Protein AF-A0A3N4J8L3-F1 (afdb_monomer)

Radius of gyration: 26.15 Å; Cα contacts (8 Å, |Δi|>4): 469; chains: 1; bounding box: 80×59×71 Å

Structure (mmCIF, N/CA/C/O backbone):
data_AF-A0A3N4J8L3-F1
#
_entry.id   AF-A0A3N4J8L3-F1
#
loop_
_atom_site.group_PDB
_atom_site.id
_atom_site.type_symbol
_atom_site.label_atom_id
_atom_site.label_alt_id
_atom_site.label_comp_id
_atom_site.label_asym_id
_atom_site.label_entity_id
_atom_site.label_seq_id
_atom_site.pdbx_PDB_ins_code
_atom_site.Cartn_x
_atom_site.Cartn_y
_atom_site.Cartn_z
_atom_site.occupancy
_atom_site.B_iso_or_equiv
_atom_site.auth_seq_id
_atom_site.auth_comp_id
_atom_site.auth_asym_id
_atom_site.auth_atom_id
_atom_site.pdbx_PDB_model_num
ATOM 1 N N . MET A 1 1 ? 1.799 -21.327 -6.238 1.00 76.00 1 MET A N 1
ATOM 2 C CA . MET A 1 1 ? 2.523 -20.056 -6.501 1.00 76.00 1 MET A CA 1
ATOM 3 C C . MET A 1 1 ? 2.811 -20.002 -7.993 1.00 76.00 1 MET A C 1
ATOM 5 O O . MET A 1 1 ? 2.996 -21.071 -8.562 1.00 76.00 1 MET A O 1
ATOM 9 N N . VAL A 1 2 ? 2.808 -18.831 -8.631 1.00 85.56 2 VAL A N 1
ATOM 10 C CA . VAL A 1 2 ? 3.208 -18.725 -10.046 1.00 85.56 2 VAL A CA 1
ATOM 11 C C . VAL A 1 2 ? 4.705 -18.998 -10.201 1.00 85.56 2 VAL A C 1
ATOM 13 O O . VAL A 1 2 ? 5.495 -18.698 -9.299 1.00 85.56 2 VAL A O 1
ATOM 16 N N . GLN A 1 3 ? 5.094 -19.551 -11.345 1.00 86.00 3 GLN A N 1
ATOM 17 C CA . GLN A 1 3 ? 6.491 -19.747 -11.706 1.00 86.00 3 GLN A CA 1
ATOM 18 C C . GLN A 1 3 ? 6.906 -18.670 -12.703 1.00 86.00 3 GLN A C 1
ATOM 20 O O . GLN A 1 3 ? 6.321 -18.563 -13.775 1.00 86.00 3 GLN A O 1
ATOM 25 N N . PHE A 1 4 ? 7.925 -17.888 -12.355 1.00 87.12 4 PHE A N 1
ATOM 26 C CA . PHE A 1 4 ? 8.530 -16.919 -13.266 1.00 87.12 4 PHE A CA 1
ATOM 27 C C . PHE A 1 4 ? 9.694 -17.555 -14.026 1.00 87.12 4 PHE A C 1
ATOM 29 O O . PHE A 1 4 ? 10.488 -18.307 -13.452 1.00 87.12 4 PHE A O 1
ATOM 36 N N . LYS A 1 5 ? 9.799 -17.231 -15.311 1.00 84.44 5 LYS A N 1
ATOM 37 C CA . LYS A 1 5 ? 10.927 -17.558 -16.182 1.00 84.44 5 LYS A CA 1
ATOM 38 C C . LYS A 1 5 ? 11.960 -16.429 -16.147 1.00 84.44 5 LYS A C 1
ATOM 40 O O . LYS A 1 5 ? 11.698 -15.333 -15.655 1.00 84.44 5 LYS A O 1
ATOM 45 N N . LEU A 1 6 ? 13.153 -16.706 -16.674 1.00 77.12 6 LEU A N 1
ATOM 46 C CA . LEU A 1 6 ? 14.272 -15.753 -16.697 1.00 77.12 6 LEU A CA 1
ATOM 47 C C . LEU A 1 6 ? 13.986 -14.493 -17.527 1.00 77.12 6 LEU A C 1
ATOM 49 O O . LEU A 1 6 ? 14.556 -13.444 -17.253 1.00 77.12 6 LEU A O 1
ATOM 53 N N . ASP A 1 7 ? 13.101 -14.593 -18.516 1.00 79.25 7 ASP A N 1
ATOM 54 C CA . ASP A 1 7 ? 12.651 -13.474 -19.349 1.00 79.25 7 ASP A CA 1
ATOM 55 C C . ASP A 1 7 ? 11.553 -12.619 -18.683 1.00 79.25 7 ASP A C 1
ATOM 57 O O . ASP A 1 7 ? 11.069 -11.660 -19.278 1.00 79.25 7 ASP A O 1
ATOM 61 N N . GLY A 1 8 ? 11.153 -12.957 -17.452 1.00 77.00 8 GLY A N 1
ATOM 62 C CA . GLY A 1 8 ? 10.105 -12.271 -16.700 1.00 77.00 8 GLY A CA 1
ATOM 63 C C . GLY A 1 8 ? 8.683 -12.744 -17.009 1.00 77.00 8 GLY A C 1
ATOM 64 O O . GLY A 1 8 ? 7.753 -12.340 -16.307 1.00 77.00 8 GLY A O 1
ATOM 65 N N . THR A 1 9 ? 8.491 -13.632 -17.992 1.00 84.88 9 THR A N 1
ATOM 66 C CA . THR A 1 9 ? 7.190 -14.276 -18.224 1.00 84.88 9 THR A CA 1
ATOM 67 C C . THR A 1 9 ? 6.862 -15.248 -17.095 1.00 84.88 9 THR A C 1
ATOM 69 O O . THR A 1 9 ? 7.740 -15.684 -16.347 1.00 84.88 9 THR A O 1
ATOM 72 N N . TRP A 1 10 ? 5.587 -15.588 -16.936 1.00 89.94 10 TRP A N 1
ATOM 73 C CA . TRP A 1 10 ? 5.141 -16.439 -15.842 1.00 89.94 10 TRP A CA 1
ATOM 74 C C . TRP A 1 10 ? 4.104 -17.456 -16.302 1.00 89.94 10 TRP A C 1
ATOM 76 O O . TRP A 1 10 ? 3.388 -17.244 -17.279 1.00 89.94 10 TRP A O 1
ATOM 86 N N . THR A 1 11 ? 4.045 -18.578 -15.594 1.00 88.69 11 THR A N 1
ATOM 87 C CA . THR A 1 11 ? 3.062 -19.641 -15.808 1.00 88.69 11 THR A CA 1
ATOM 88 C C . THR A 1 11 ? 2.451 -20.069 -14.482 1.00 88.69 11 THR A C 1
ATOM 90 O O . THR A 1 11 ? 3.067 -19.968 -13.412 1.00 88.69 11 THR A O 1
ATOM 93 N N . ILE A 1 12 ? 1.213 -20.546 -14.550 1.00 85.88 12 ILE A N 1
ATOM 94 C CA . ILE A 1 12 ? 0.564 -21.231 -13.435 1.00 85.88 12 ILE A CA 1
ATOM 95 C C . ILE A 1 12 ? 1.158 -22.640 -13.353 1.00 85.88 12 ILE A C 1
ATOM 97 O O . ILE A 1 12 ? 1.497 -23.232 -14.372 1.00 85.88 12 ILE A O 1
ATOM 101 N N . LEU A 1 13 ? 1.357 -23.139 -12.136 1.00 77.31 13 LEU A N 1
ATOM 102 C CA . LEU A 1 13 ? 1.880 -24.481 -11.915 1.00 77.31 13 LEU A CA 1
ATOM 103 C C . LEU A 1 13 ? 0.737 -25.496 -12.054 1.00 77.31 13 LEU A C 1
ATOM 105 O O . LEU A 1 13 ? -0.283 -25.341 -11.382 1.00 77.31 13 LEU A O 1
ATOM 109 N N . ASP A 1 14 ? 0.936 -26.545 -12.852 1.00 71.44 14 ASP A N 1
ATOM 110 C CA . ASP A 1 14 ? -0.087 -27.570 -13.138 1.00 71.44 14 ASP A CA 1
ATOM 111 C C . ASP A 1 14 ? -0.489 -28.411 -11.911 1.00 71.44 14 ASP A C 1
ATOM 113 O O . ASP A 1 14 ? -1.433 -29.191 -11.958 1.00 71.44 14 ASP A O 1
ATOM 117 N N . THR A 1 15 ? 0.216 -28.262 -10.788 1.00 76.44 15 THR A N 1
ATOM 118 C CA . THR A 1 15 ? -0.011 -29.030 -9.556 1.00 76.44 15 THR A CA 1
ATOM 119 C C . THR A 1 15 ? -0.982 -28.360 -8.577 1.00 76.44 15 THR A C 1
ATOM 121 O O . THR A 1 15 ? -0.998 -28.737 -7.405 1.00 76.44 15 THR A O 1
ATOM 124 N N . LEU A 1 16 ? -1.702 -27.308 -8.978 1.00 77.38 16 LEU A N 1
ATOM 125 C CA . LEU A 1 16 ? -2.671 -26.647 -8.097 1.00 77.38 16 LEU A CA 1
ATOM 126 C C . LEU A 1 16 ? -3.919 -27.514 -7.924 1.00 77.38 16 LEU A C 1
ATOM 128 O O . LEU A 1 16 ? -4.455 -28.040 -8.898 1.00 77.38 16 LEU A O 1
ATOM 132 N N . LEU A 1 17 ? -4.382 -27.644 -6.681 1.00 76.56 17 LEU A N 1
ATOM 133 C CA . LEU A 1 17 ? -5.615 -28.370 -6.384 1.00 76.56 17 LEU A CA 1
ATOM 134 C C . LEU A 1 17 ? -6.842 -27.555 -6.807 1.00 76.56 17 LEU A C 1
ATOM 136 O O . LEU A 1 17 ? -6.803 -26.325 -6.908 1.00 76.56 17 LEU A O 1
ATOM 140 N N . GLU A 1 18 ? -7.958 -28.246 -7.024 1.00 73.12 18 GLU A N 1
ATOM 141 C CA . GLU A 1 18 ? -9.219 -27.614 -7.400 1.00 73.12 18 GLU A CA 1
ATOM 142 C C . GLU A 1 18 ? -9.660 -26.594 -6.332 1.00 73.12 18 GLU A C 1
ATOM 144 O O . GLU A 1 18 ? -9.765 -26.902 -5.144 1.00 73.12 18 GLU A O 1
ATOM 149 N N . GLY A 1 19 ? -9.874 -25.345 -6.756 1.00 78.44 19 GLY A N 1
ATOM 150 C CA . GLY A 1 19 ? -10.222 -24.222 -5.878 1.00 78.44 19 GLY A CA 1
ATOM 151 C C . GLY A 1 19 ? -9.036 -23.424 -5.314 1.00 78.44 19 GLY A C 1
ATOM 152 O O . GLY A 1 19 ? -9.258 -22.359 -4.727 1.00 78.44 19 GLY A O 1
ATOM 153 N N . GLU A 1 20 ? -7.787 -23.859 -5.512 1.00 82.69 20 GLU A N 1
ATOM 154 C CA . GLU A 1 20 ? -6.610 -23.073 -5.128 1.00 82.69 20 GLU A CA 1
ATOM 155 C C . GLU A 1 20 ? -6.319 -21.961 -6.141 1.00 82.69 20 GLU A C 1
ATOM 157 O O . GLU A 1 20 ? -6.263 -22.180 -7.350 1.00 82.69 20 GLU A O 1
ATOM 162 N N . LYS A 1 21 ? -6.075 -20.743 -5.642 1.00 85.44 21 LYS A N 1
ATOM 163 C CA . LYS A 1 21 ? -5.634 -19.628 -6.487 1.00 85.44 21 LYS A CA 1
ATOM 164 C C . LYS A 1 21 ? -4.105 -19.525 -6.483 1.00 85.44 21 LYS A C 1
ATOM 166 O O . LYS A 1 21 ? -3.492 -19.538 -5.411 1.00 85.44 21 LYS A O 1
ATOM 171 N N . PRO A 1 22 ? -3.456 -19.373 -7.649 1.00 89.31 22 PRO A N 1
ATOM 172 C CA . PRO A 1 22 ? -2.015 -19.174 -7.713 1.00 89.31 22 PRO A CA 1
ATOM 173 C C . PRO A 1 22 ? -1.604 -17.887 -6.992 1.00 89.31 22 PRO A C 1
ATOM 175 O O . PRO A 1 22 ? -2.160 -16.819 -7.221 1.00 89.31 22 PRO A O 1
ATOM 178 N N . ILE A 1 23 ? -0.593 -17.986 -6.129 1.00 90.31 23 ILE A N 1
ATOM 179 C CA . ILE A 1 23 ? -0.031 -16.834 -5.414 1.00 90.31 23 ILE A CA 1
ATOM 180 C C . ILE A 1 23 ? 1.106 -16.198 -6.223 1.00 90.31 23 ILE A C 1
ATOM 182 O O . ILE A 1 23 ? 1.994 -16.911 -6.693 1.00 90.31 23 ILE A O 1
ATOM 186 N N . VAL A 1 24 ? 1.120 -14.870 -6.314 1.00 91.38 24 VAL A N 1
ATOM 187 C CA . VAL A 1 24 ? 2.198 -14.046 -6.873 1.00 91.38 24 VAL A CA 1
ATOM 188 C C . VAL A 1 24 ? 2.883 -13.310 -5.732 1.00 91.38 24 VAL A C 1
ATOM 190 O O . VAL A 1 24 ? 2.246 -12.561 -4.993 1.00 91.38 24 VAL A O 1
ATOM 193 N N . PHE A 1 25 ? 4.186 -13.525 -5.575 1.00 92.88 25 PHE A N 1
ATOM 194 C CA . PHE A 1 25 ? 4.975 -12.812 -4.579 1.00 92.88 25 PHE A CA 1
ATOM 195 C C . PHE A 1 25 ? 5.368 -11.428 -5.101 1.00 92.88 25 PHE A C 1
ATOM 197 O O . PHE A 1 25 ? 5.912 -11.316 -6.200 1.00 92.88 25 PHE A O 1
ATOM 204 N N . ILE A 1 26 ? 5.093 -10.388 -4.315 1.00 93.94 26 ILE A N 1
ATOM 205 C CA . ILE A 1 26 ? 5.347 -8.994 -4.678 1.00 93.94 26 ILE A CA 1
ATOM 206 C C . ILE A 1 26 ? 6.085 -8.323 -3.526 1.00 93.94 26 ILE A C 1
ATOM 208 O O . ILE A 1 26 ? 5.625 -8.334 -2.388 1.00 93.94 26 ILE A O 1
ATOM 212 N N . THR A 1 27 ? 7.228 -7.717 -3.809 1.00 94.31 27 THR A N 1
ATOM 213 C CA . THR A 1 27 ? 8.002 -6.930 -2.847 1.00 94.31 27 THR A CA 1
ATOM 214 C C . THR A 1 27 ? 7.848 -5.450 -3.136 1.00 94.31 27 THR A C 1
ATOM 216 O O . THR A 1 27 ? 7.754 -5.056 -4.298 1.00 94.31 27 THR A O 1
ATOM 219 N N . HIS A 1 28 ? 7.893 -4.628 -2.099 1.00 93.81 28 HIS A N 1
ATOM 220 C CA . HIS A 1 28 ? 7.882 -3.177 -2.220 1.00 93.81 28 HIS A CA 1
ATOM 221 C C . HIS A 1 28 ? 8.988 -2.557 -1.373 1.00 93.81 28 HIS A C 1
ATOM 223 O O . HIS A 1 28 ? 9.257 -3.029 -0.265 1.00 93.81 28 HIS A O 1
ATOM 229 N N . ASP A 1 29 ? 9.624 -1.515 -1.908 1.00 92.19 29 ASP A N 1
ATOM 230 C CA . ASP A 1 29 ? 10.569 -0.684 -1.164 1.00 92.19 29 ASP A CA 1
ATOM 231 C C . ASP A 1 29 ? 10.639 0.738 -1.745 1.00 92.19 29 ASP A C 1
ATOM 233 O O . ASP A 1 29 ? 10.180 1.010 -2.865 1.00 92.19 29 ASP A O 1
ATOM 237 N N . GLU A 1 30 ? 11.238 1.644 -0.975 1.00 90.31 30 GLU A N 1
ATOM 238 C CA . GLU A 1 30 ? 11.531 3.013 -1.387 1.00 90.31 30 GLU A CA 1
ATOM 239 C C . GLU A 1 30 ? 13.040 3.275 -1.420 1.00 90.31 30 GLU A C 1
ATOM 241 O O . GLU A 1 30 ? 13.776 2.926 -0.499 1.00 90.31 30 GLU A O 1
ATOM 246 N N . SER A 1 31 ? 13.506 3.952 -2.467 1.00 89.06 31 SER A N 1
ATOM 247 C CA . SER A 1 31 ? 14.907 4.348 -2.613 1.00 89.06 31 SER A CA 1
ATOM 248 C C . SER A 1 31 ? 15.011 5.822 -2.968 1.00 89.06 31 SER A C 1
ATOM 250 O O . SER A 1 31 ? 14.128 6.361 -3.634 1.00 89.06 31 SER A O 1
ATOM 252 N N . THR A 1 32 ? 16.078 6.486 -2.533 1.00 86.50 32 THR A N 1
ATOM 253 C CA . THR A 1 32 ? 16.325 7.881 -2.889 1.00 86.50 32 THR A CA 1
ATOM 254 C C . THR A 1 32 ? 17.634 8.044 -3.643 1.00 86.50 32 THR A C 1
ATOM 256 O O . THR A 1 32 ? 18.629 7.379 -3.357 1.00 86.50 32 THR A O 1
ATOM 259 N N . PHE A 1 33 ? 17.604 8.931 -4.633 1.00 85.81 33 PHE A N 1
ATOM 260 C CA . PHE A 1 33 ? 18.708 9.231 -5.530 1.00 85.81 33 PHE A CA 1
ATOM 261 C C . PHE A 1 33 ? 18.929 10.735 -5.546 1.00 85.81 33 PHE A C 1
ATOM 263 O O . PHE A 1 33 ? 18.010 11.508 -5.826 1.00 85.81 33 PHE A O 1
ATOM 270 N N . ASN A 1 34 ? 20.150 11.158 -5.257 1.00 87.50 34 ASN A N 1
ATOM 271 C CA . ASN A 1 34 ? 20.524 12.562 -5.255 1.00 87.50 34 ASN A CA 1
ATOM 272 C C . ASN A 1 34 ? 21.273 12.917 -6.542 1.00 87.50 34 ASN A C 1
ATOM 274 O O . ASN A 1 34 ? 22.042 12.116 -7.069 1.00 87.50 34 ASN A O 1
ATOM 278 N N . VAL A 1 35 ? 21.113 14.155 -7.016 1.00 84.38 35 VAL A N 1
ATOM 279 C CA . VAL A 1 35 ? 21.795 14.670 -8.221 1.00 84.38 35 VAL A CA 1
ATOM 280 C C . VAL A 1 35 ? 23.312 14.508 -8.128 1.00 84.38 35 VAL A C 1
ATOM 282 O O . VAL A 1 35 ? 23.964 14.232 -9.130 1.00 84.38 35 VAL A O 1
ATOM 285 N N . ASN A 1 36 ? 23.874 14.645 -6.925 1.00 83.69 36 ASN A N 1
ATOM 286 C CA . ASN A 1 36 ? 25.310 14.533 -6.704 1.00 83.69 36 ASN A CA 1
ATOM 287 C C . ASN A 1 36 ? 25.734 13.164 -6.144 1.00 83.69 36 ASN A C 1
ATOM 289 O O . ASN A 1 36 ? 26.843 13.077 -5.605 1.00 83.69 36 ASN A O 1
ATOM 293 N N . ASP A 1 37 ? 24.924 12.104 -6.285 1.00 79.56 37 ASP A N 1
ATOM 294 C CA . ASP A 1 37 ? 25.313 10.707 -5.993 1.00 79.56 37 ASP A CA 1
ATOM 295 C C . A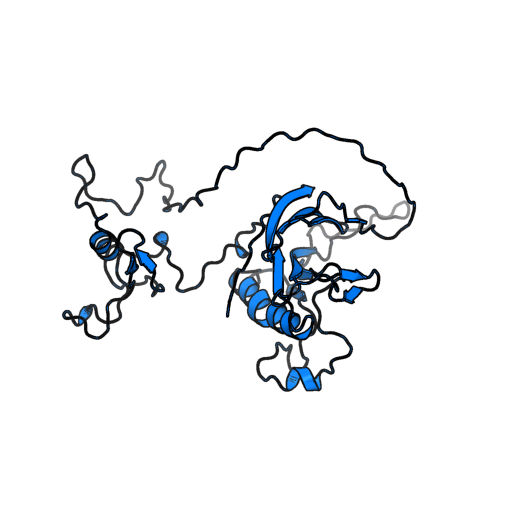SP A 1 37 ? 26.259 10.138 -7.073 1.00 79.56 37 ASP A C 1
ATOM 297 O O . ASP A 1 37 ? 26.115 9.023 -7.564 1.00 79.56 37 ASP A O 1
ATOM 301 N N . ASP A 1 38 ? 27.264 10.925 -7.457 1.00 69.12 38 ASP A N 1
ATOM 302 C CA . ASP A 1 38 ? 28.287 10.535 -8.420 1.00 69.12 38 ASP A CA 1
ATOM 303 C C . ASP A 1 38 ? 29.410 9.721 -7.752 1.00 69.12 38 ASP A C 1
ATOM 305 O O . ASP A 1 38 ? 29.638 9.802 -6.530 1.00 69.12 38 ASP A O 1
ATOM 309 N N . LYS A 1 39 ? 30.155 8.968 -8.573 1.00 68.00 39 LYS A N 1
ATOM 310 C CA . LYS A 1 39 ? 31.290 8.131 -8.178 1.00 68.00 39 LYS A CA 1
ATOM 311 C C . LYS A 1 39 ? 32.211 8.901 -7.232 1.00 68.00 39 LYS A C 1
ATOM 313 O O . LYS A 1 39 ? 32.612 10.041 -7.460 1.00 68.00 39 LYS A O 1
ATOM 318 N N . ARG A 1 40 ? 32.600 8.245 -6.135 1.00 67.81 40 ARG A N 1
ATOM 319 C CA . ARG A 1 40 ? 33.543 8.814 -5.151 1.00 67.81 40 ARG A CA 1
ATOM 320 C C . ARG A 1 40 ? 34.958 9.001 -5.710 1.00 67.81 40 ARG A C 1
ATOM 322 O O . ARG A 1 40 ? 35.796 9.592 -5.040 1.00 67.81 40 ARG A O 1
ATOM 329 N N . ARG A 1 41 ? 35.235 8.456 -6.897 1.00 76.50 41 ARG A N 1
ATOM 330 C CA . ARG A 1 41 ? 36.533 8.492 -7.567 1.00 76.50 41 ARG A CA 1
ATOM 331 C C . ARG A 1 41 ? 36.350 9.056 -8.965 1.00 76.50 41 ARG A C 1
ATOM 333 O O . ARG A 1 41 ? 35.473 8.601 -9.694 1.00 76.50 41 ARG A O 1
ATOM 340 N N . ILE A 1 42 ? 37.208 10.000 -9.312 1.00 77.00 42 ILE A N 1
ATOM 341 C CA . ILE A 1 42 ? 37.272 10.637 -10.622 1.00 77.00 42 ILE A CA 1
ATOM 342 C C . ILE A 1 42 ? 38.718 10.593 -11.099 1.00 77.00 42 ILE A C 1
ATOM 344 O O . ILE A 1 42 ? 39.643 10.717 -10.294 1.00 77.00 42 ILE A O 1
ATOM 348 N N . TRP A 1 43 ? 38.904 10.412 -12.400 1.00 82.81 43 TRP A N 1
ATOM 349 C CA . TRP A 1 43 ? 40.198 10.632 -13.029 1.00 82.81 43 TRP A CA 1
ATOM 350 C C . TRP A 1 43 ? 40.356 12.128 -13.255 1.00 82.81 43 TRP A C 1
ATOM 352 O O . TRP A 1 43 ? 39.433 12.784 -13.740 1.00 82.81 43 TRP A O 1
ATOM 362 N N . LYS A 1 44 ? 41.501 12.674 -12.857 1.00 86.94 44 LYS A N 1
ATOM 363 C CA . LYS A 1 44 ? 41.826 14.080 -13.069 1.00 86.94 44 LYS A CA 1
ATOM 364 C C . LYS A 1 44 ? 43.212 14.191 -13.674 1.00 86.94 44 LYS A C 1
ATOM 366 O O . LYS A 1 44 ? 44.095 13.400 -13.354 1.00 86.94 44 LYS A O 1
ATOM 371 N N . GLU A 1 45 ? 43.369 15.186 -14.527 1.00 85.81 45 GLU A N 1
ATOM 372 C CA . GLU A 1 45 ? 44.663 15.593 -15.051 1.00 85.81 45 GLU A CA 1
ATOM 373 C C . GLU A 1 45 ? 45.509 16.218 -13.933 1.00 85.81 45 GLU A C 1
ATOM 375 O O . GLU A 1 45 ? 44.978 16.840 -13.001 1.00 85.81 45 GLU A O 1
ATOM 380 N N . GLU A 1 46 ? 46.824 16.034 -14.009 1.00 85.56 46 GLU A N 1
ATOM 381 C CA . GLU A 1 46 ? 47.765 16.608 -13.054 1.00 85.56 46 GLU A CA 1
ATOM 382 C C . GLU A 1 46 ? 47.667 18.145 -13.048 1.00 85.56 46 GLU A C 1
ATOM 384 O O . GLU A 1 46 ? 47.439 18.781 -14.073 1.00 85.56 46 GLU A O 1
ATOM 389 N N . GLY A 1 47 ? 47.726 18.755 -11.862 1.00 88.19 47 GLY A N 1
ATOM 390 C CA . GLY A 1 47 ? 47.541 20.202 -11.689 1.00 88.19 47 GLY A CA 1
ATOM 391 C C . GLY A 1 47 ? 46.088 20.705 -11.730 1.00 88.19 47 GLY A C 1
ATOM 392 O O . GLY A 1 47 ? 45.825 21.811 -11.259 1.00 88.19 47 GLY A O 1
ATOM 393 N N . LYS A 1 48 ? 45.111 19.908 -12.191 1.00 85.88 48 LYS A N 1
ATOM 394 C CA . LYS A 1 48 ? 43.691 20.307 -12.174 1.00 85.88 48 LYS A CA 1
ATOM 395 C C . LYS A 1 48 ? 42.986 19.867 -10.886 1.00 85.88 48 LYS A C 1
ATOM 397 O O . LYS A 1 48 ? 43.163 18.754 -10.381 1.00 85.88 48 LYS A O 1
ATOM 402 N N . GLN A 1 49 ? 42.141 20.748 -10.348 1.00 82.00 49 GLN A N 1
ATOM 403 C CA . GLN A 1 49 ? 41.228 20.436 -9.246 1.00 82.00 49 GLN A CA 1
ATOM 404 C C . GLN A 1 49 ? 39.774 20.630 -9.689 1.00 82.00 49 GLN A C 1
ATOM 406 O O . GLN A 1 49 ? 39.290 21.760 -9.717 1.00 82.00 49 GLN A O 1
ATOM 411 N N . PRO A 1 50 ? 39.058 19.550 -10.042 1.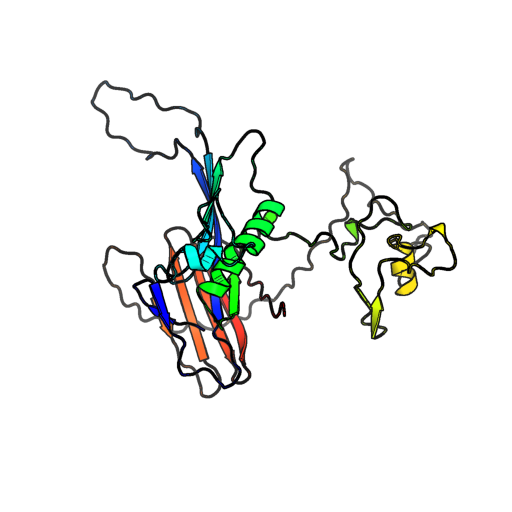00 79.75 50 PRO A N 1
ATOM 412 C CA . PRO A 1 50 ? 37.637 19.647 -10.342 1.00 79.75 50 PRO A CA 1
ATOM 413 C C . PRO A 1 50 ? 36.857 20.019 -9.074 1.00 79.75 50 PRO A C 1
ATOM 415 O O . PRO A 1 50 ? 36.952 19.349 -8.043 1.00 79.75 50 PRO A O 1
ATOM 418 N N . LEU A 1 51 ? 36.080 21.099 -9.151 1.00 79.06 51 LEU A N 1
ATOM 419 C CA . LEU A 1 51 ? 35.220 21.551 -8.061 1.00 79.06 51 LEU A CA 1
ATOM 420 C C . LEU A 1 51 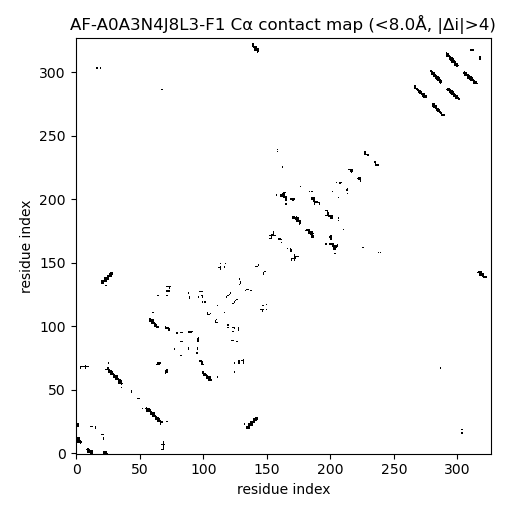? 33.937 20.717 -8.035 1.00 79.06 51 LEU A C 1
ATOM 422 O O . LEU A 1 51 ? 33.187 20.688 -9.008 1.00 79.06 51 LEU A O 1
ATOM 426 N N . ARG A 1 52 ? 33.662 20.065 -6.901 1.00 74.50 52 ARG A N 1
ATOM 427 C CA . ARG A 1 52 ? 32.404 19.347 -6.662 1.00 74.50 52 ARG A CA 1
ATOM 428 C C . ARG A 1 52 ? 31.497 20.178 -5.766 1.00 74.50 52 ARG A C 1
ATOM 430 O O . ARG A 1 52 ? 31.941 20.737 -4.760 1.00 74.50 52 ARG A O 1
ATOM 437 N N . ALA A 1 53 ? 30.210 20.208 -6.095 1.00 77.75 53 ALA A N 1
ATOM 438 C CA . ALA A 1 53 ? 29.205 20.742 -5.191 1.00 77.75 53 ALA A CA 1
ATOM 439 C C . ALA A 1 53 ? 29.243 19.974 -3.856 1.00 77.75 53 ALA A C 1
ATOM 441 O O . ALA A 1 53 ? 29.222 18.745 -3.830 1.00 77.75 53 ALA A O 1
ATOM 442 N N . LYS A 1 54 ? 29.311 20.706 -2.738 1.00 76.81 54 LYS A N 1
ATOM 443 C CA . LYS A 1 54 ? 29.378 20.110 -1.391 1.00 76.81 54 LYS A CA 1
ATOM 444 C C . LYS A 1 54 ? 28.036 19.534 -0.924 1.00 76.81 54 LYS A C 1
ATOM 446 O O . LYS A 1 54 ? 28.015 18.691 -0.033 1.00 76.81 54 LYS A O 1
ATOM 451 N N . SER A 1 55 ? 26.920 20.004 -1.483 1.00 81.25 55 SER A N 1
ATOM 452 C CA . SER A 1 55 ? 25.584 19.503 -1.155 1.00 81.25 55 SER A CA 1
ATOM 453 C C . SER A 1 55 ? 25.271 18.222 -1.930 1.00 81.25 55 SER A C 1
ATOM 455 O O . SER A 1 55 ? 25.869 17.951 -2.970 1.00 81.25 55 SER A O 1
ATOM 457 N N . ARG A 1 56 ? 24.288 17.443 -1.464 1.00 77.12 56 ARG A N 1
ATOM 458 C CA . ARG A 1 56 ? 23.765 16.286 -2.214 1.00 77.12 56 ARG A CA 1
ATOM 459 C C . ARG A 1 56 ? 23.007 16.688 -3.490 1.00 77.12 56 ARG A C 1
ATOM 461 O O . ARG A 1 56 ? 22.819 15.864 -4.375 1.00 77.12 56 ARG A O 1
ATOM 468 N N . GLY A 1 57 ? 22.659 17.966 -3.636 1.00 84.00 57 GLY A N 1
ATOM 469 C CA . GLY A 1 57 ? 21.828 18.449 -4.735 1.00 84.00 57 GLY A CA 1
ATOM 470 C C . GLY A 1 57 ? 20.351 18.125 -4.506 1.00 84.00 57 GLY A C 1
ATOM 471 O O . GLY A 1 57 ? 19.943 17.873 -3.373 1.00 84.00 57 GLY A O 1
ATOM 472 N N . LYS A 1 58 ? 19.548 18.186 -5.573 1.00 85.00 58 LYS A N 1
ATOM 473 C CA . LYS A 1 58 ? 18.143 17.753 -5.528 1.00 85.00 58 LYS A CA 1
ATOM 474 C C . LYS A 1 58 ? 18.068 16.237 -5.347 1.00 85.00 58 LYS A C 1
ATOM 476 O O . LYS A 1 58 ? 18.990 15.526 -5.738 1.00 85.00 58 LYS A O 1
ATOM 481 N N . GLU A 1 59 ? 16.963 15.765 -4.794 1.00 87.44 59 GLU A N 1
ATOM 482 C CA . GLU A 1 59 ? 16.729 14.355 -4.502 1.00 87.44 59 GLU A CA 1
ATOM 483 C C . GLU A 1 59 ? 15.435 13.896 -5.178 1.00 87.44 59 GLU A C 1
ATOM 485 O O . GLU A 1 59 ? 14.444 14.629 -5.218 1.00 87.44 59 GLU A O 1
ATOM 490 N N . ILE A 1 60 ? 15.451 12.682 -5.715 1.00 89.69 60 ILE A N 1
ATOM 491 C CA . ILE A 1 60 ? 14.277 11.980 -6.225 1.00 89.69 60 ILE A CA 1
ATOM 492 C C . ILE A 1 60 ? 14.127 10.713 -5.397 1.00 89.69 60 ILE A C 1
ATOM 494 O O . ILE A 1 60 ? 15.050 9.907 -5.302 1.00 89.69 60 ILE A O 1
ATOM 498 N N . MET A 1 61 ? 12.953 10.524 -4.812 1.00 91.06 61 MET A N 1
ATOM 499 C CA . MET A 1 61 ? 12.550 9.248 -4.252 1.00 91.06 61 MET A CA 1
ATOM 500 C C . MET A 1 61 ? 11.814 8.436 -5.312 1.00 91.06 61 MET A C 1
ATOM 502 O O . MET A 1 61 ? 10.975 8.960 -6.042 1.00 91.06 61 MET A O 1
ATOM 506 N N . VAL A 1 62 ? 12.103 7.146 -5.355 1.00 91.75 62 VAL A N 1
ATOM 507 C CA . VAL A 1 62 ? 11.411 6.162 -6.173 1.00 91.75 62 VAL A CA 1
ATOM 508 C C . VAL A 1 62 ? 10.769 5.146 -5.239 1.00 91.75 62 VAL A C 1
ATOM 510 O O . VAL A 1 62 ? 11.446 4.556 -4.399 1.00 91.75 62 VAL A O 1
ATOM 513 N N . SER A 1 63 ? 9.466 4.944 -5.387 1.00 94.56 63 SER A N 1
ATOM 514 C CA . SER A 1 63 ? 8.703 3.893 -4.718 1.00 94.56 63 SER A CA 1
ATOM 515 C C . SER A 1 63 ? 8.301 2.866 -5.767 1.00 94.56 63 SER A C 1
ATOM 517 O O . SER A 1 63 ? 7.781 3.253 -6.813 1.00 94.56 63 SER A O 1
ATOM 519 N N . GLY A 1 64 ? 8.540 1.576 -5.527 1.00 95.31 64 GLY A N 1
ATOM 520 C CA . GLY A 1 64 ? 8.333 0.564 -6.564 1.00 95.31 64 GLY A CA 1
ATOM 521 C C . GLY A 1 64 ? 7.853 -0.780 -6.047 1.00 95.31 64 GLY A C 1
ATOM 522 O O . GLY A 1 64 ? 8.334 -1.267 -5.025 1.00 95.31 64 GLY A O 1
ATOM 523 N N . PHE A 1 65 ? 6.935 -1.398 -6.791 1.00 96.31 65 PHE A N 1
ATOM 524 C CA . PHE A 1 65 ? 6.523 -2.786 -6.586 1.00 96.31 65 PHE A CA 1
ATOM 525 C C . PHE A 1 65 ? 7.214 -3.705 -7.593 1.00 96.31 65 PHE A C 1
ATOM 527 O O . PHE A 1 65 ? 7.191 -3.469 -8.803 1.00 96.31 65 PHE A O 1
ATOM 534 N N . LEU A 1 66 ? 7.815 -4.777 -7.089 1.00 94.56 66 LEU A N 1
ATOM 535 C CA . LEU A 1 66 ? 8.566 -5.751 -7.870 1.00 94.56 66 LEU A CA 1
ATOM 536 C C . LEU A 1 66 ? 7.999 -7.154 -7.666 1.00 94.56 66 LEU A C 1
ATOM 538 O O . LEU A 1 66 ? 7.634 -7.546 -6.563 1.00 94.56 66 LEU A O 1
ATOM 542 N N . THR A 1 67 ? 7.991 -7.923 -8.738 1.00 92.38 67 THR A N 1
ATOM 543 C CA . THR A 1 67 ? 7.769 -9.366 -8.773 1.00 92.38 67 THR A CA 1
ATOM 544 C C . THR A 1 67 ? 9.105 -10.066 -9.064 1.00 92.38 67 THR A C 1
ATOM 546 O O . THR A 1 67 ? 10.074 -9.408 -9.459 1.00 92.38 67 THR A O 1
ATOM 549 N N . PRO A 1 68 ? 9.192 -11.401 -8.941 1.00 88.62 68 PRO A N 1
ATOM 550 C CA . PRO A 1 68 ? 10.348 -12.153 -9.430 1.00 88.62 68 PRO A CA 1
ATOM 551 C C . PRO A 1 68 ? 10.699 -11.880 -10.901 1.00 88.62 68 PRO A C 1
ATOM 553 O O . PRO A 1 68 ? 11.867 -11.979 -11.261 1.00 88.62 68 PRO A O 1
ATOM 556 N N . GLY A 1 69 ? 9.712 -11.518 -11.730 1.00 87.81 69 GLY A N 1
ATOM 557 C CA . GLY A 1 69 ? 9.898 -11.166 -13.140 1.00 87.81 69 GLY A CA 1
ATOM 558 C C . GLY A 1 69 ? 10.300 -9.710 -13.401 1.00 87.81 69 GLY A C 1
ATOM 559 O O . GLY A 1 69 ? 10.384 -9.306 -14.556 1.00 87.81 69 GLY A O 1
ATOM 560 N N . GLY A 1 70 ? 10.539 -8.901 -12.363 1.00 90.75 70 GLY A N 1
ATOM 561 C CA . GLY A 1 70 ? 10.895 -7.486 -12.492 1.00 90.75 70 GLY A CA 1
ATOM 562 C C . GLY A 1 70 ? 9.802 -6.558 -11.970 1.00 90.75 70 GLY A C 1
ATOM 563 O O . GLY A 1 70 ? 9.147 -6.861 -10.979 1.00 90.75 70 GLY A O 1
ATOM 564 N N . ARG A 1 71 ? 9.611 -5.391 -12.592 1.00 94.38 71 ARG A N 1
ATOM 565 C CA . ARG A 1 71 ? 8.594 -4.421 -12.144 1.00 94.38 71 ARG A CA 1
ATOM 566 C C . ARG A 1 71 ? 7.191 -5.010 -12.256 1.00 94.38 71 ARG A C 1
ATOM 568 O O . ARG A 1 71 ? 6.883 -5.681 -13.238 1.00 94.38 71 ARG A O 1
ATOM 575 N N . LEU A 1 72 ? 6.336 -4.724 -11.277 1.00 96.31 72 LEU A N 1
ATOM 576 C CA . LEU A 1 72 ? 4.905 -4.963 -11.413 1.00 96.31 72 LEU A CA 1
ATOM 577 C C . LEU A 1 72 ? 4.367 -4.014 -12.490 1.00 96.31 72 LEU A C 1
ATOM 579 O O . LEU A 1 72 ? 4.323 -2.800 -12.282 1.00 96.31 72 LEU A O 1
ATOM 583 N N . LYS A 1 73 ? 4.007 -4.570 -13.646 1.00 96.06 73 LYS A N 1
ATOM 584 C CA . LYS A 1 73 ? 3.520 -3.815 -14.797 1.00 96.06 73 LYS A CA 1
ATOM 585 C C . LYS A 1 73 ? 2.421 -4.564 -15.537 1.00 96.06 73 LYS A C 1
ATOM 587 O O . LYS A 1 73 ? 2.378 -5.793 -15.501 1.00 96.06 73 LYS A O 1
ATOM 592 N N . VAL A 1 74 ? 1.580 -3.812 -16.235 1.00 96.56 74 VAL A N 1
ATOM 593 C CA . VAL A 1 74 ? 0.623 -4.342 -17.204 1.00 96.56 74 VAL A CA 1
ATOM 594 C C . VAL A 1 74 ? 1.396 -5.021 -18.346 1.00 96.56 74 VAL A C 1
ATOM 596 O O . VAL A 1 74 ? 2.391 -4.458 -18.815 1.00 96.56 74 VAL A O 1
ATOM 599 N N . PRO A 1 75 ? 0.969 -6.208 -18.811 1.00 93.19 75 PRO A N 1
ATOM 600 C CA . PRO A 1 75 ? 1.534 -6.851 -19.990 1.00 93.19 75 PRO A CA 1
ATOM 601 C C . PRO A 1 75 ? 1.524 -5.921 -21.205 1.00 93.19 75 PRO A C 1
ATOM 603 O O . PRO A 1 75 ? 0.528 -5.255 -21.477 1.00 93.19 75 PRO A O 1
ATOM 606 N N . ASP A 1 76 ? 2.617 -5.898 -21.968 1.00 92.12 76 ASP A N 1
ATOM 607 C CA . ASP A 1 76 ? 2.749 -5.024 -23.147 1.00 92.12 76 ASP A CA 1
ATOM 608 C C . ASP A 1 76 ? 1.740 -5.388 -24.261 1.00 92.12 76 ASP A C 1
ATOM 610 O O . ASP A 1 76 ? 1.499 -4.599 -25.166 1.00 92.12 76 ASP A O 1
ATOM 614 N N . THR A 1 77 ? 1.113 -6.565 -24.168 1.00 93.19 77 THR A N 1
ATOM 615 C CA . THR A 1 77 ? 0.044 -7.040 -25.057 1.00 93.19 77 THR A CA 1
ATOM 616 C C . THR A 1 77 ? -1.292 -6.321 -24.869 1.00 93.19 77 THR A C 1
ATOM 618 O O . THR A 1 77 ? -2.136 -6.410 -25.754 1.00 93.19 77 THR A O 1
ATOM 621 N N . ILE A 1 78 ? -1.512 -5.656 -23.729 1.00 95.06 78 ILE A N 1
ATOM 622 C CA . ILE A 1 78 ? -2.761 -4.939 -23.438 1.00 95.06 78 ILE A CA 1
ATOM 623 C C . ILE A 1 78 ? -2.607 -3.484 -23.899 1.00 95.06 78 ILE A C 1
ATOM 625 O O . ILE A 1 78 ? -1.744 -2.783 -23.353 1.00 95.06 78 ILE A O 1
ATOM 629 N N . PRO A 1 79 ? -3.397 -3.014 -24.879 1.00 96.00 79 PRO A N 1
ATOM 630 C CA . PRO A 1 79 ? -3.288 -1.659 -25.406 1.00 96.00 79 PRO A CA 1
ATOM 631 C C . PRO A 1 79 ? -3.813 -0.612 -24.413 1.00 96.00 79 PRO A C 1
ATOM 633 O O . PRO A 1 79 ? -4.584 -0.916 -23.501 1.00 96.00 79 PRO A O 1
ATOM 636 N N . ASP A 1 80 ? -3.389 0.638 -24.584 1.00 95.94 80 ASP A N 1
ATOM 637 C CA . ASP A 1 80 ? -3.777 1.740 -23.695 1.00 95.94 80 ASP A CA 1
ATOM 638 C C . ASP A 1 80 ? -5.284 2.027 -23.762 1.00 95.94 80 ASP A C 1
ATOM 640 O O . ASP A 1 80 ? -5.893 2.360 -22.746 1.00 95.94 80 ASP A O 1
ATOM 644 N N . GLU A 1 81 ? -5.907 1.837 -24.926 1.00 95.25 81 GLU A N 1
ATOM 645 C CA . GLU A 1 81 ? -7.343 2.029 -25.132 1.00 95.25 81 GLU A CA 1
ATOM 646 C C . GLU A 1 81 ? -8.175 1.095 -24.254 1.00 95.25 81 GLU A C 1
ATOM 648 O O . GLU A 1 81 ? -9.206 1.519 -23.741 1.00 95.25 81 GLU A O 1
ATOM 653 N N . GLU A 1 82 ? -7.727 -0.148 -24.052 1.00 95.81 82 GLU A N 1
ATOM 654 C CA . GLU A 1 82 ? -8.404 -1.121 -23.187 1.00 95.81 82 GLU A CA 1
ATOM 655 C C . GLU A 1 82 ? -8.332 -0.691 -21.719 1.00 95.81 82 GLU A C 1
ATOM 657 O O . GLU A 1 82 ? -9.347 -0.690 -21.026 1.00 95.81 82 GLU A O 1
ATOM 662 N N . LEU A 1 83 ? -7.162 -0.230 -21.261 1.00 95.31 83 LEU A N 1
ATOM 663 C CA . LEU A 1 83 ? -6.996 0.285 -19.897 1.00 95.31 83 LEU A CA 1
ATOM 664 C C . LEU A 1 83 ? -7.877 1.513 -19.643 1.00 95.31 83 LEU A C 1
ATOM 666 O O . LEU A 1 83 ? -8.467 1.651 -18.574 1.00 95.31 83 LEU A O 1
ATOM 670 N N . LEU A 1 84 ? -7.986 2.398 -20.635 1.00 94.38 84 LEU A N 1
ATOM 671 C CA . LEU A 1 84 ? -8.756 3.637 -20.538 1.00 94.38 84 LEU A CA 1
ATOM 672 C C . LEU A 1 84 ? -10.279 3.438 -20.649 1.00 94.38 84 LEU A C 1
ATOM 674 O O . LEU A 1 84 ? -11.016 4.398 -20.410 1.00 94.38 84 LEU A O 1
ATOM 678 N N . GLN A 1 85 ? -10.769 2.230 -20.963 1.00 93.81 85 GLN A N 1
ATOM 679 C CA . GLN A 1 85 ? -12.198 1.906 -20.831 1.00 93.81 85 GLN A CA 1
ATOM 680 C C . GLN A 1 85 ? -12.642 1.955 -19.363 1.00 93.81 85 GLN A C 1
ATOM 682 O O . GLN A 1 85 ? -13.765 2.377 -19.062 1.00 93.81 85 GLN A O 1
ATOM 687 N N . ASP A 1 86 ? -11.755 1.576 -18.439 1.00 92.88 86 ASP A N 1
ATOM 688 C CA . ASP A 1 86 ? -11.972 1.809 -17.019 1.00 92.88 86 ASP A CA 1
ATOM 689 C C . ASP A 1 86 ? -11.690 3.281 -16.690 1.00 92.88 86 ASP A C 1
ATOM 691 O O . ASP A 1 86 ? -10.559 3.768 -16.688 1.00 92.88 86 ASP A O 1
ATOM 695 N N . HIS A 1 87 ? -12.756 4.006 -16.361 1.00 91.19 87 HIS A N 1
ATOM 696 C CA . HIS A 1 87 ? -12.693 5.431 -16.055 1.00 91.19 87 HIS A CA 1
ATOM 697 C C . HIS A 1 87 ? -11.910 5.705 -14.760 1.00 91.19 87 HIS A C 1
ATOM 699 O O . HIS A 1 87 ? -11.452 6.833 -14.547 1.00 91.19 87 HIS A O 1
ATOM 705 N N . MET A 1 88 ? -11.767 4.688 -13.901 1.00 92.44 88 MET A N 1
ATOM 706 C CA . MET A 1 88 ? -11.005 4.738 -12.657 1.00 92.44 88 MET A CA 1
ATOM 707 C C . MET A 1 88 ? -9.536 4.338 -12.832 1.00 92.44 88 MET A C 1
ATOM 709 O O . MET A 1 88 ? -8.781 4.435 -11.861 1.00 92.44 88 MET A O 1
ATOM 713 N N . TRP A 1 89 ? -9.108 3.933 -14.035 1.00 95.38 89 TRP A N 1
ATOM 714 C CA . TRP A 1 89 ? -7.726 3.526 -14.267 1.00 95.38 89 TRP A CA 1
ATOM 715 C C . TRP A 1 89 ? -6.739 4.661 -13.934 1.00 95.38 89 TRP A C 1
ATOM 717 O O . TRP A 1 89 ? -6.949 5.815 -14.342 1.00 95.38 89 TRP A O 1
ATOM 727 N N . PRO A 1 90 ? -5.641 4.375 -13.205 1.00 93.81 90 PRO A N 1
ATOM 728 C CA . PRO A 1 90 ? -4.646 5.382 -12.857 1.00 93.81 90 PRO A CA 1
ATOM 729 C C . PRO A 1 90 ? -3.994 5.976 -14.113 1.00 93.81 90 PRO A C 1
ATOM 731 O O . PRO A 1 90 ? -3.545 5.256 -15.002 1.00 93.81 90 PRO A O 1
ATOM 734 N N . LYS A 1 91 ? -3.899 7.309 -14.184 1.00 93.94 91 LYS A N 1
ATOM 735 C CA . LYS A 1 91 ? -3.357 8.029 -15.349 1.00 93.94 91 LYS A CA 1
ATOM 736 C C . LYS A 1 91 ? -2.559 9.271 -14.969 1.00 93.94 91 LYS A C 1
ATOM 738 O O . LYS A 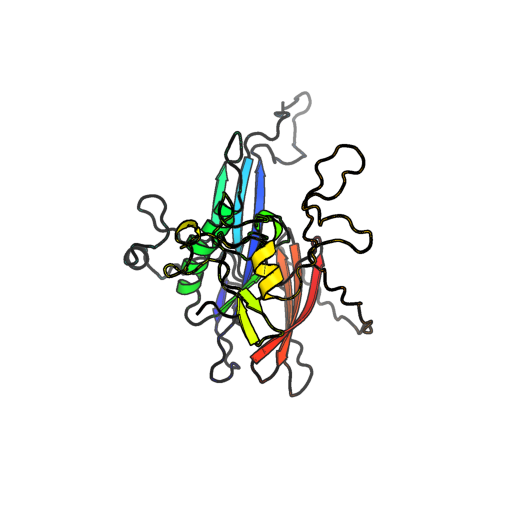1 91 ? -2.855 9.937 -13.977 1.00 93.94 91 LYS A O 1
ATOM 743 N N . ARG A 1 92 ? -1.562 9.613 -15.792 1.00 90.25 92 ARG A N 1
ATOM 744 C CA . ARG A 1 92 ? -0.836 10.894 -15.748 1.00 90.25 92 ARG A CA 1
ATOM 745 C C . ARG A 1 92 ? -1.305 11.753 -16.917 1.00 90.25 92 ARG A C 1
ATOM 747 O O . ARG A 1 92 ? -0.902 11.547 -18.060 1.00 90.25 92 ARG A O 1
ATOM 754 N N . GLY A 1 93 ? -2.200 12.699 -16.632 1.00 89.81 93 GLY A N 1
ATOM 755 C CA . GLY A 1 93 ? -2.922 13.423 -17.679 1.00 89.81 93 GLY A CA 1
ATOM 756 C C . GLY A 1 93 ? -3.823 12.463 -18.457 1.00 89.81 93 GLY A C 1
ATOM 757 O O . GLY A 1 93 ? -4.713 11.851 -17.868 1.00 89.81 93 GLY A O 1
ATOM 758 N N . SER A 1 94 ? -3.566 12.306 -19.756 1.00 90.19 94 SER A N 1
ATOM 759 C CA . SER A 1 94 ? -4.301 11.375 -20.629 1.00 90.19 94 SER A CA 1
ATOM 760 C C . SER A 1 94 ? -3.612 10.017 -20.813 1.00 90.19 94 SER A C 1
ATOM 762 O O . SER A 1 94 ? -4.164 9.154 -21.484 1.00 90.19 94 SER A O 1
ATOM 764 N N . ILE A 1 95 ? -2.417 9.823 -20.247 1.00 94.12 95 ILE A N 1
ATOM 765 C CA . ILE A 1 95 ? -1.610 8.612 -20.450 1.00 94.12 95 ILE A CA 1
ATOM 766 C C . ILE A 1 95 ? -1.879 7.631 -19.298 1.00 94.12 95 ILE A C 1
ATOM 768 O O . ILE A 1 95 ? -1.703 8.028 -18.138 1.00 94.12 95 ILE A O 1
ATOM 772 N N . PRO A 1 96 ? -2.287 6.375 -19.563 1.00 96.56 96 PRO A N 1
ATOM 773 C CA . PRO A 1 96 ? -2.503 5.391 -18.509 1.00 96.56 96 PRO A CA 1
ATOM 774 C C . PRO A 1 96 ? -1.181 5.020 -17.829 1.00 96.56 96 PRO A C 1
ATOM 776 O O . PRO A 1 96 ? -0.130 4.891 -18.457 1.00 96.56 96 PRO A O 1
ATOM 779 N N . ILE A 1 97 ? -1.226 4.839 -16.513 1.00 96.69 97 ILE A N 1
ATOM 780 C CA . ILE A 1 97 ? -0.097 4.314 -15.749 1.00 96.69 97 ILE A CA 1
ATOM 781 C C . ILE A 1 97 ? -0.050 2.802 -15.978 1.00 96.69 97 ILE A C 1
ATOM 783 O O . ILE A 1 97 ? -1.041 2.105 -15.763 1.00 96.69 97 ILE A O 1
ATOM 787 N N . ARG A 1 98 ? 1.107 2.304 -16.431 1.00 96.31 98 ARG A N 1
ATOM 788 C CA . ARG A 1 98 ? 1.306 0.891 -16.796 1.00 96.31 98 ARG A CA 1
ATOM 789 C C . ARG A 1 98 ? 2.224 0.127 -15.851 1.00 96.31 98 ARG A C 1
ATOM 791 O O . ARG A 1 98 ? 2.182 -1.098 -15.852 1.00 96.31 98 ARG A O 1
ATOM 798 N N . ASP A 1 99 ? 3.049 0.806 -15.059 1.00 96.00 99 ASP A N 1
ATOM 799 C CA . ASP A 1 99 ? 3.887 0.177 -14.040 1.00 96.00 99 ASP A CA 1
ATOM 800 C C . ASP A 1 99 ? 3.654 0.791 -12.656 1.00 96.00 99 ASP A C 1
ATOM 802 O O . ASP A 1 99 ? 3.264 1.947 -12.505 1.00 96.00 99 ASP A O 1
ATOM 806 N N . ALA A 1 100 ? 3.846 -0.022 -11.620 1.00 96.94 100 ALA A N 1
ATOM 807 C CA . ALA A 1 100 ? 3.677 0.385 -10.230 1.00 96.94 100 ALA A CA 1
ATOM 808 C C . ALA A 1 100 ? 4.970 1.033 -9.698 1.00 96.94 100 ALA A C 1
ATOM 810 O O . ALA A 1 100 ? 5.565 0.565 -8.718 1.00 96.94 100 ALA A O 1
ATOM 811 N N . MET A 1 101 ? 5.434 2.064 -10.416 1.00 95.56 101 MET A N 1
ATOM 812 C CA . MET A 1 101 ? 6.606 2.875 -10.090 1.00 95.56 101 MET A CA 1
ATOM 813 C C . MET A 1 101 ? 6.215 4.348 -9.932 1.00 95.56 101 MET A C 1
ATOM 815 O O . MET A 1 101 ? 5.853 5.041 -10.888 1.00 95.56 101 MET A O 1
ATOM 819 N N . GLU A 1 102 ? 6.381 4.861 -8.720 1.00 93.88 102 GLU A N 1
ATOM 820 C CA . GLU A 1 102 ? 6.107 6.252 -8.386 1.00 93.88 102 GLU A CA 1
ATOM 821 C C . GLU A 1 102 ? 7.398 7.026 -8.138 1.00 93.88 102 GLU A C 1
ATOM 823 O O . GLU A 1 102 ? 8.299 6.576 -7.426 1.00 93.88 102 GLU A O 1
ATOM 828 N N . PHE A 1 103 ? 7.472 8.213 -8.736 1.00 91.81 103 PHE A N 1
ATOM 829 C CA . PHE A 1 103 ? 8.621 9.106 -8.652 1.00 91.81 103 PHE A CA 1
ATOM 830 C C . PHE A 1 103 ? 8.204 10.369 -7.918 1.00 91.81 103 PHE A C 1
ATOM 832 O O . PHE A 1 103 ? 7.195 10.995 -8.243 1.00 91.81 103 PHE A O 1
ATOM 839 N N . LEU A 1 104 ? 9.004 10.763 -6.936 1.00 90.94 104 LEU A N 1
ATOM 840 C CA . LEU A 1 104 ? 8.740 11.928 -6.117 1.00 90.94 104 LEU A CA 1
ATOM 841 C C . LEU A 1 104 ? 9.985 12.801 -6.029 1.00 90.94 104 LEU A C 1
ATOM 843 O O . LEU A 1 104 ? 10.976 12.411 -5.417 1.00 90.94 104 LEU A O 1
ATOM 847 N N . GLU A 1 105 ? 9.915 14.018 -6.563 1.00 89.69 105 GLU A N 1
ATOM 848 C CA . GLU A 1 105 ? 10.923 15.036 -6.269 1.00 89.69 105 GLU A CA 1
ATOM 849 C C . GLU A 1 105 ? 10.835 15.440 -4.795 1.00 89.69 105 GLU A C 1
ATOM 851 O O . GLU A 1 105 ? 9.809 15.946 -4.326 1.00 89.69 105 GLU A O 1
ATOM 856 N N . TYR A 1 106 ? 11.909 15.195 -4.057 1.00 80.81 106 TYR A N 1
ATOM 857 C CA . TYR A 1 106 ? 11.957 15.357 -2.613 1.00 80.81 106 TYR A CA 1
ATOM 858 C C . TYR A 1 106 ? 12.441 16.767 -2.244 1.00 80.81 106 TYR A C 1
ATOM 860 O O . TYR A 1 106 ? 13.435 17.261 -2.784 1.00 80.81 106 TYR A O 1
ATOM 868 N N . GLY A 1 107 ? 11.758 17.436 -1.306 1.00 78.19 107 GLY A N 1
ATOM 869 C CA . GLY A 1 107 ? 12.216 18.726 -0.768 1.00 78.19 107 GLY A CA 1
ATOM 870 C C . GLY A 1 107 ? 11.119 19.729 -0.405 1.00 78.19 107 GLY A C 1
ATOM 871 O O . GLY A 1 107 ? 9.965 19.559 -0.781 1.00 78.19 107 GLY A O 1
ATOM 872 N N . LYS A 1 108 ? 11.524 20.775 0.342 1.00 63.34 108 LYS A N 1
ATOM 873 C CA . LYS A 1 108 ? 10.774 21.881 0.995 1.00 63.34 108 LYS A CA 1
ATOM 874 C C . LYS A 1 108 ? 9.415 21.543 1.634 1.00 63.34 108 LYS A C 1
ATOM 876 O O . LYS A 1 108 ? 9.283 21.836 2.809 1.00 63.34 108 LYS A O 1
ATOM 881 N N . ASN A 1 109 ? 8.460 20.939 0.922 1.00 79.62 109 ASN A N 1
ATOM 882 C CA . ASN A 1 109 ? 7.148 20.488 1.422 1.00 79.62 109 ASN A CA 1
ATOM 883 C C . ASN A 1 109 ? 6.651 19.169 0.784 1.00 79.62 109 ASN A C 1
ATOM 885 O O . ASN A 1 109 ? 5.514 18.763 1.017 1.00 79.62 109 ASN A O 1
ATOM 889 N N . ASN A 1 110 ? 7.465 18.495 -0.030 1.00 85.50 110 ASN A N 1
ATOM 890 C CA . ASN A 1 110 ? 7.077 17.296 -0.759 1.00 85.50 110 ASN A CA 1
ATOM 891 C C . ASN A 1 110 ? 7.804 16.070 -0.202 1.00 85.50 110 ASN A C 1
ATOM 893 O O . ASN A 1 110 ? 8.963 15.812 -0.518 1.00 85.50 110 ASN A O 1
ATOM 897 N N . TYR A 1 111 ? 7.102 15.334 0.655 1.00 86.88 111 TYR A N 1
ATOM 898 C CA . TYR A 1 111 ? 7.609 14.142 1.330 1.00 86.88 111 TYR A CA 1
ATOM 899 C C . TYR A 1 111 ? 6.808 12.910 0.916 1.00 86.88 111 TYR A C 1
ATOM 901 O O . TYR A 1 111 ? 5.657 13.022 0.475 1.00 86.88 111 TYR A O 1
ATOM 909 N N . TRP A 1 112 ? 7.406 11.732 1.076 1.00 89.25 112 TRP A N 1
ATOM 910 C CA . TRP A 1 112 ? 6.683 10.471 0.962 1.00 89.25 112 TRP A CA 1
ATOM 911 C C . TRP A 1 112 ? 5.918 10.214 2.252 1.00 89.25 112 TRP A C 1
ATOM 913 O O . TRP A 1 112 ? 6.489 9.918 3.301 1.00 89.25 112 TRP A O 1
ATOM 923 N N . THR A 1 113 ? 4.610 10.430 2.189 1.00 89.62 113 THR A N 1
ATOM 924 C CA . THR A 1 113 ? 3.718 10.294 3.335 1.00 89.62 113 THR A CA 1
ATOM 925 C C . THR A 1 113 ? 3.014 8.945 3.304 1.00 89.62 113 THR A C 1
ATOM 927 O O . THR A 1 113 ? 2.909 8.289 2.269 1.00 89.62 113 THR A O 1
ATOM 930 N N . ARG A 1 114 ? 2.460 8.549 4.452 1.00 88.00 114 ARG A N 1
ATOM 931 C CA . ARG A 1 114 ? 1.579 7.377 4.561 1.00 88.00 114 ARG A CA 1
ATOM 932 C C . ARG A 1 114 ? 0.424 7.400 3.552 1.00 88.00 114 ARG A C 1
ATOM 934 O O . ARG A 1 114 ? 0.080 6.358 3.013 1.00 88.00 114 ARG A O 1
ATOM 941 N N . ASP A 1 115 ? -0.142 8.574 3.273 1.00 88.88 115 ASP A N 1
ATOM 942 C CA . ASP A 1 115 ? -1.281 8.705 2.360 1.00 88.88 115 ASP A CA 1
ATOM 943 C C . ASP A 1 115 ? -0.854 8.445 0.914 1.00 88.88 115 ASP A C 1
ATOM 945 O O . ASP A 1 115 ? -1.563 7.761 0.181 1.00 88.88 115 ASP A O 1
ATOM 949 N N . LYS A 1 116 ? 0.350 8.892 0.530 1.00 91.44 116 LYS A N 1
ATOM 950 C CA . LYS A 1 116 ? 0.946 8.553 -0.770 1.00 91.44 116 LYS A CA 1
ATOM 951 C C . LYS A 1 116 ? 1.242 7.064 -0.892 1.00 91.44 116 LYS A C 1
ATOM 953 O O . LYS A 1 116 ? 0.987 6.497 -1.945 1.00 91.44 116 LYS A O 1
ATOM 958 N N . MET A 1 117 ? 1.701 6.420 0.183 1.00 91.69 117 MET A N 1
ATOM 959 C CA . MET A 1 117 ? 1.921 4.972 0.187 1.00 91.69 117 MET A CA 1
ATOM 960 C C . MET A 1 117 ? 0.611 4.189 0.004 1.00 91.69 117 MET A C 1
ATOM 962 O O . MET A 1 117 ? 0.533 3.290 -0.832 1.00 91.69 117 MET A O 1
ATOM 966 N N . VAL A 1 118 ? -0.447 4.563 0.736 1.00 90.94 118 VAL A N 1
ATOM 967 C CA . VAL A 1 118 ? -1.780 3.956 0.577 1.00 90.94 118 VAL A CA 1
ATOM 968 C C . VAL A 1 118 ? -2.325 4.202 -0.828 1.00 90.94 118 VAL A C 1
ATOM 970 O O . VAL A 1 118 ? -2.863 3.278 -1.430 1.00 90.94 118 VAL A O 1
ATOM 973 N N . HIS A 1 119 ? -2.162 5.412 -1.367 1.00 92.81 119 HIS A N 1
ATOM 974 C CA . HIS A 1 119 ? -2.565 5.731 -2.733 1.00 92.81 119 HIS A CA 1
ATOM 975 C C . HIS A 1 119 ? -1.807 4.876 -3.759 1.00 92.81 119 HIS A C 1
ATOM 977 O O . HIS A 1 119 ? -2.441 4.223 -4.580 1.00 92.81 119 HIS A O 1
ATOM 983 N N . HIS A 1 120 ? -0.476 4.802 -3.666 1.00 94.94 120 HIS A N 1
ATOM 984 C CA . HIS A 1 120 ? 0.358 4.001 -4.564 1.00 94.94 120 HIS A CA 1
ATOM 985 C C . HIS A 1 120 ? -0.036 2.514 -4.534 1.00 94.94 120 HIS A C 1
ATOM 987 O O . HIS A 1 120 ? -0.172 1.883 -5.577 1.00 94.94 120 HIS A O 1
ATOM 993 N N . MET A 1 121 ? -0.318 1.962 -3.352 1.00 93.75 121 MET A N 1
ATOM 994 C CA . MET A 1 121 ? -0.798 0.586 -3.218 1.00 93.75 121 MET A CA 1
ATOM 995 C C . MET A 1 121 ? -2.202 0.393 -3.813 1.00 93.75 121 MET A C 1
ATOM 997 O O . MET A 1 121 ? -2.419 -0.489 -4.640 1.00 93.75 121 MET A O 1
ATOM 1001 N N . MET A 1 122 ? -3.168 1.201 -3.372 1.00 93.06 122 MET A N 1
ATOM 1002 C CA . MET A 1 122 ? -4.591 0.949 -3.620 1.00 93.06 122 MET A CA 1
ATOM 1003 C C . MET A 1 122 ? -5.052 1.401 -5.001 1.00 93.06 122 MET A C 1
ATOM 1005 O O . MET A 1 122 ? -5.932 0.772 -5.575 1.00 93.06 122 MET A O 1
ATOM 1009 N N . GLN A 1 1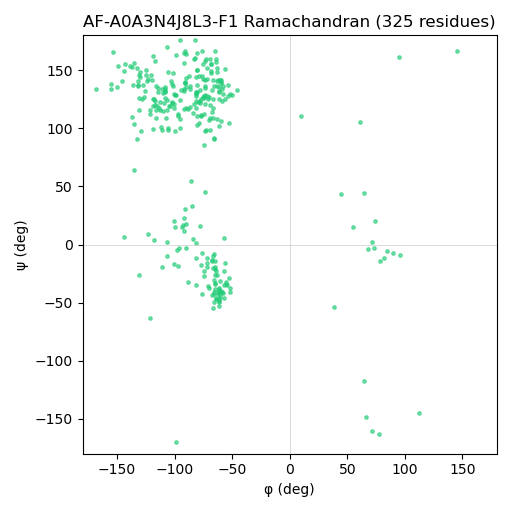23 ? -4.495 2.500 -5.505 1.00 94.44 123 GLN A N 1
ATOM 1010 C CA . GLN A 1 123 ? -4.945 3.142 -6.742 1.00 94.44 123 GLN A CA 1
ATOM 1011 C C . GLN A 1 123 ? -4.056 2.802 -7.939 1.00 94.44 123 GLN A C 1
ATOM 1013 O O . GLN A 1 123 ? -4.477 3.009 -9.068 1.00 94.44 123 GLN A O 1
ATOM 1018 N N . ILE A 1 124 ? -2.841 2.288 -7.714 1.00 96.81 124 ILE A N 1
ATOM 1019 C CA . ILE A 1 124 ? -1.892 1.983 -8.793 1.00 96.81 124 ILE A CA 1
ATOM 1020 C C . ILE A 1 124 ? -1.515 0.501 -8.777 1.00 96.81 124 ILE A C 1
ATOM 1022 O O . ILE A 1 124 ? -1.832 -0.226 -9.716 1.00 96.81 124 ILE A O 1
ATOM 1026 N N . ALA A 1 125 ? -0.879 0.019 -7.706 1.00 96.88 125 ALA A N 1
ATOM 1027 C CA . ALA A 1 125 ? -0.337 -1.338 -7.677 1.00 96.88 125 ALA A CA 1
ATOM 1028 C C . ALA A 1 125 ? -1.421 -2.426 -7.741 1.00 96.88 125 ALA A C 1
ATOM 1030 O O . ALA A 1 125 ? -1.256 -3.402 -8.470 1.00 96.88 125 ALA A O 1
ATOM 1031 N N . LEU A 1 126 ? -2.530 -2.269 -7.008 1.00 96.00 126 LEU A N 1
ATOM 1032 C CA . LEU A 1 126 ? -3.625 -3.245 -7.014 1.00 96.00 126 LEU A CA 1
ATOM 1033 C C . LEU A 1 126 ? -4.343 -3.351 -8.375 1.00 96.00 126 LEU A C 1
ATOM 1035 O O . LEU A 1 126 ? -4.458 -4.482 -8.852 1.00 96.00 126 LEU A O 1
ATOM 1039 N N . PRO A 1 127 ? -4.769 -2.253 -9.036 1.00 96.56 127 PRO A N 1
ATOM 1040 C CA . PRO A 1 127 ? -5.331 -2.328 -10.389 1.00 96.56 127 PRO A CA 1
ATOM 1041 C C . PRO A 1 127 ? -4.378 -2.978 -11.399 1.00 96.56 127 PRO A C 1
ATOM 1043 O O . PRO A 1 127 ? -4.763 -3.900 -12.118 1.00 96.56 127 PRO A O 1
ATOM 1046 N N . ILE A 1 128 ? -3.098 -2.582 -11.387 1.00 97.69 128 ILE A N 1
ATOM 1047 C CA . ILE A 1 128 ? -2.078 -3.182 -12.261 1.00 97.69 128 ILE A CA 1
ATOM 1048 C C . ILE A 1 128 ? -1.929 -4.677 -11.976 1.00 97.69 128 ILE A C 1
ATOM 1050 O O . ILE A 1 128 ? -1.851 -5.469 -12.911 1.00 97.69 128 ILE A O 1
ATOM 1054 N N . PHE A 1 129 ? -1.916 -5.088 -10.705 1.00 96.88 129 PHE A N 1
ATOM 1055 C CA . PHE A 1 129 ? -1.837 -6.498 -10.330 1.00 96.88 129 PHE A CA 1
ATOM 1056 C C . PHE A 1 129 ? -3.016 -7.316 -10.867 1.00 96.88 129 PHE A C 1
ATOM 1058 O O . PHE A 1 129 ? -2.799 -8.403 -11.400 1.00 96.88 129 PHE A O 1
ATOM 1065 N N . GLN A 1 130 ? -4.242 -6.802 -10.746 1.00 95.31 130 GLN A N 1
ATOM 1066 C CA . GLN A 1 130 ? -5.449 -7.500 -11.199 1.00 95.31 130 GLN A CA 1
ATOM 1067 C C . GLN A 1 130 ? -5.427 -7.769 -12.706 1.00 95.31 130 GLN A C 1
ATOM 1069 O O . GLN A 1 130 ? -5.823 -8.853 -13.133 1.00 95.31 130 GLN A O 1
ATOM 1074 N N . VAL A 1 131 ? -4.916 -6.814 -13.487 1.00 95.69 131 VAL A N 1
ATOM 1075 C CA . VAL A 1 131 ? -4.753 -6.954 -14.939 1.00 95.69 131 VAL A CA 1
ATOM 1076 C C . VAL A 1 131 ? -3.556 -7.839 -15.292 1.00 95.69 131 VAL A C 1
ATOM 1078 O O . VAL A 1 131 ? -3.646 -8.678 -16.183 1.00 95.69 131 VAL A O 1
ATOM 1081 N N . ALA A 1 132 ? -2.427 -7.679 -14.599 1.00 94.81 132 ALA A N 1
ATOM 1082 C CA . ALA A 1 132 ? -1.195 -8.399 -14.916 1.00 94.81 132 ALA A CA 1
ATOM 1083 C C . ALA A 1 132 ? -1.218 -9.877 -14.510 1.00 94.81 132 ALA A C 1
ATOM 1085 O O . ALA A 1 132 ? -0.521 -10.685 -15.123 1.00 94.81 132 ALA A O 1
ATOM 1086 N N . PHE A 1 133 ? -1.999 -10.231 -13.488 1.00 93.94 133 PHE A N 1
ATOM 1087 C CA . PHE A 1 133 ? -2.082 -11.581 -12.933 1.00 93.94 133 PHE A CA 1
ATOM 1088 C C . PHE A 1 133 ? -3.545 -11.983 -12.680 1.00 93.94 133 PHE A C 1
ATOM 1090 O O . PHE A 1 133 ? -3.947 -12.199 -11.528 1.00 93.94 133 PHE A O 1
ATOM 1097 N N . PRO A 1 134 ? -4.368 -12.096 -13.739 1.00 92.75 134 PRO A N 1
ATOM 1098 C CA . PRO A 1 134 ? -5.777 -12.436 -13.594 1.00 92.75 134 PRO A CA 1
ATOM 1099 C C . PRO A 1 134 ? -5.938 -13.801 -12.913 1.00 92.75 134 PRO A C 1
ATOM 1101 O O . PRO A 1 134 ? -5.172 -14.737 -13.145 1.00 92.75 134 PRO A O 1
ATOM 1104 N N . GLY A 1 135 ? -6.918 -13.907 -12.013 1.00 90.06 135 GLY A N 1
ATOM 1105 C CA . GLY A 1 135 ? -7.189 -15.133 -11.249 1.00 90.06 135 GLY A CA 1
ATOM 1106 C C . GLY A 1 135 ? -6.172 -15.463 -10.145 1.00 90.06 135 GLY A C 1
ATOM 1107 O O . GLY A 1 135 ? -6.386 -16.413 -9.389 1.00 90.06 135 GLY A O 1
ATOM 1108 N N . CYS A 1 136 ? -5.103 -14.676 -9.999 1.00 92.12 136 CYS A N 1
ATOM 1109 C CA . CYS A 1 136 ? -4.079 -14.887 -8.982 1.00 92.12 136 CYS A CA 1
ATOM 1110 C C . CYS A 1 136 ? -4.384 -14.147 -7.667 1.00 92.12 136 CYS A C 1
ATOM 1112 O O . CYS A 1 136 ? -5.181 -13.211 -7.606 1.00 92.12 136 CYS A O 1
ATOM 1114 N N . GLN A 1 137 ? -3.699 -14.545 -6.594 1.00 93.06 137 GLN A N 1
ATOM 1115 C CA . GLN A 1 137 ? -3.656 -13.828 -5.318 1.00 93.06 137 GLN A CA 1
ATOM 1116 C C . GLN A 1 137 ? -2.286 -13.183 -5.116 1.00 93.06 137 GLN A C 1
ATOM 1118 O O . GLN A 1 137 ? -1.260 -13.824 -5.322 1.00 93.06 137 GLN A O 1
ATOM 1123 N N . ALA A 1 138 ? -2.249 -11.931 -4.670 1.00 92.69 138 ALA A N 1
ATOM 1124 C CA . ALA A 1 138 ? -0.995 -11.261 -4.351 1.00 92.69 138 ALA A CA 1
ATOM 1125 C C . ALA A 1 138 ? -0.554 -11.551 -2.910 1.00 92.69 138 ALA A C 1
ATOM 1127 O O . ALA A 1 138 ? -1.343 -11.448 -1.969 1.00 92.69 138 ALA A O 1
ATOM 1128 N N . LEU A 1 139 ? 0.734 -11.835 -2.732 1.00 93.12 139 LEU A N 1
ATOM 1129 C CA . LEU A 1 139 ? 1.416 -11.848 -1.443 1.00 93.12 139 LEU A CA 1
ATOM 1130 C C . LEU A 1 139 ? 2.409 -10.688 -1.407 1.00 93.12 139 LEU A C 1
ATOM 1132 O O . LEU A 1 139 ? 3.497 -10.787 -1.972 1.00 93.12 139 LEU A O 1
ATOM 1136 N N . PHE A 1 140 ? 2.025 -9.600 -0.741 1.00 90.62 140 PHE A N 1
ATOM 1137 C CA . PHE A 1 140 ? 2.860 -8.411 -0.621 1.00 90.62 140 PHE A CA 1
ATOM 1138 C C . PHE A 1 140 ? 3.820 -8.497 0.571 1.00 90.62 140 PHE A C 1
ATOM 1140 O O . PHE A 1 140 ? 3.423 -8.821 1.692 1.00 90.62 140 PHE A O 1
ATOM 1147 N N . ALA A 1 141 ? 5.080 -8.147 0.336 1.00 90.31 141 ALA A N 1
ATOM 1148 C CA . ALA A 1 141 ? 6.112 -8.001 1.350 1.00 90.31 141 ALA A CA 1
ATOM 1149 C C . ALA A 1 141 ? 6.611 -6.553 1.394 1.00 90.31 141 ALA A C 1
ATOM 1151 O O . ALA A 1 141 ? 7.095 -6.023 0.393 1.00 90.31 141 ALA A O 1
ATOM 1152 N N . PHE A 1 142 ? 6.520 -5.953 2.580 1.00 86.56 142 PHE A N 1
ATOM 1153 C CA . PHE A 1 142 ? 6.963 -4.592 2.877 1.00 86.56 142 PHE A CA 1
ATOM 1154 C C . PHE A 1 142 ? 8.056 -4.611 3.951 1.00 86.56 142 PHE A C 1
ATOM 1156 O O . PHE A 1 142 ? 8.212 -5.590 4.690 1.00 86.56 142 PHE A O 1
ATOM 1163 N N . ASN A 1 143 ? 8.798 -3.510 4.064 1.00 86.94 143 ASN A N 1
ATOM 1164 C CA . ASN A 1 143 ? 9.666 -3.261 5.211 1.00 86.94 143 ASN A CA 1
ATOM 1165 C C . ASN A 1 143 ? 8.855 -2.667 6.397 1.00 86.94 143 ASN A C 1
ATOM 1167 O O . ASN A 1 143 ? 7.661 -2.390 6.289 1.00 86.94 143 ASN A O 1
ATOM 1171 N N . ASN A 1 144 ? 9.500 -2.467 7.552 1.00 83.56 144 ASN A N 1
ATOM 1172 C CA . ASN A 1 144 ? 8.848 -1.959 8.772 1.00 83.56 144 ASN A CA 1
ATOM 1173 C C . ASN A 1 144 ? 8.905 -0.426 8.920 1.00 83.56 144 ASN A C 1
ATOM 1175 O O . ASN A 1 144 ? 8.848 0.091 10.042 1.00 83.56 144 ASN A O 1
ATOM 1179 N N . ALA A 1 145 ? 9.067 0.320 7.828 1.00 81.81 145 ALA A N 1
ATOM 1180 C CA . ALA A 1 145 ? 9.024 1.771 7.893 1.00 81.81 145 ALA A CA 1
ATOM 1181 C C . ALA A 1 145 ? 7.635 2.260 8.347 1.00 81.81 145 ALA A C 1
ATOM 1183 O O . ALA A 1 145 ? 6.603 1.600 8.198 1.00 81.81 145 ALA A O 1
ATOM 1184 N N . SER A 1 146 ? 7.614 3.426 8.990 1.00 79.06 146 SER A N 1
ATOM 1185 C CA . SER A 1 146 ? 6.419 3.940 9.670 1.00 79.06 146 SER A CA 1
ATOM 1186 C C . SER A 1 146 ? 5.261 4.247 8.716 1.00 79.06 146 SER A C 1
ATOM 1188 O O . SER A 1 146 ? 4.100 4.178 9.120 1.00 79.06 146 SER A O 1
ATOM 1190 N N . ASN A 1 147 ? 5.562 4.548 7.453 1.00 81.81 147 ASN A N 1
ATOM 1191 C CA . ASN A 1 147 ? 4.597 4.728 6.370 1.00 81.81 147 ASN A CA 1
ATOM 1192 C C . ASN A 1 147 ? 3.846 3.431 6.012 1.00 81.81 147 ASN A C 1
ATOM 1194 O O . ASN A 1 147 ? 2.664 3.516 5.680 1.00 81.81 147 ASN A O 1
ATOM 1198 N N . HIS A 1 148 ? 4.467 2.257 6.170 1.00 81.31 148 HIS A N 1
ATOM 1199 C CA . HIS A 1 148 ? 3.830 0.946 5.951 1.00 81.31 148 HIS A CA 1
ATOM 1200 C C . HIS A 1 148 ? 2.909 0.520 7.099 1.00 81.31 148 HIS A C 1
ATOM 1202 O O . HIS A 1 148 ? 2.027 -0.313 6.925 1.00 81.31 148 HIS A O 1
ATOM 1208 N N . SER A 1 149 ? 3.051 1.136 8.276 1.00 80.38 149 SER A N 1
ATOM 1209 C CA . SER A 1 149 ? 2.228 0.860 9.469 1.00 80.38 149 SER A CA 1
ATOM 1210 C C . SER A 1 149 ? 0.987 1.762 9.567 1.00 80.38 149 SER A C 1
ATOM 1212 O O . SER A 1 149 ? 0.544 2.142 10.655 1.00 80.38 149 SER A O 1
ATOM 1214 N N . CYS A 1 150 ? 0.443 2.170 8.421 1.00 79.50 150 CYS A N 1
ATOM 1215 C CA . CYS A 1 150 ? -0.688 3.082 8.334 1.00 79.50 150 CYS A CA 1
ATOM 1216 C C . CYS A 1 150 ? -1.998 2.404 8.778 1.00 79.50 150 CYS A C 1
ATOM 1218 O O . CYS A 1 150 ? -2.388 1.367 8.253 1.00 79.50 150 CYS A O 1
ATOM 1220 N N . TYR A 1 151 ? -2.728 3.032 9.702 1.00 84.81 151 TYR A N 1
ATOM 1221 C CA . TYR A 1 151 ? -4.083 2.608 10.061 1.00 84.81 151 TYR A CA 1
ATOM 1222 C C . TYR A 1 151 ? -5.136 3.262 9.162 1.00 84.81 151 TYR A C 1
ATOM 1224 O O . TYR A 1 151 ? -5.008 4.438 8.816 1.00 84.81 151 TYR A O 1
ATOM 1232 N N . ALA A 1 152 ? -6.214 2.539 8.854 1.00 85.56 152 ALA A N 1
ATOM 1233 C CA . ALA A 1 152 ? -7.376 3.113 8.178 1.00 85.56 152 ALA A CA 1
ATOM 1234 C C . ALA A 1 152 ? -7.957 4.313 8.965 1.00 85.56 152 ALA A C 1
ATOM 1236 O O . ALA A 1 152 ? -7.864 4.328 10.198 1.00 85.56 152 ALA A O 1
ATOM 1237 N N . PRO A 1 153 ? -8.593 5.298 8.300 1.00 86.44 153 PRO A N 1
ATOM 1238 C CA . PRO A 1 153 ? -9.181 6.464 8.972 1.00 86.44 153 PRO A CA 1
ATOM 1239 C C . PRO A 1 153 ? -10.189 6.107 10.075 1.00 86.44 153 PRO A C 1
ATOM 1241 O O . PRO A 1 153 ? -10.253 6.779 11.101 1.00 86.44 153 PRO A O 1
ATOM 1244 N N . ASN A 1 154 ? -10.928 5.012 9.888 1.00 91.00 154 ASN A N 1
ATOM 1245 C CA . ASN A 1 154 ? -11.904 4.473 10.834 1.00 91.00 154 ASN A CA 1
ATOM 1246 C C . ASN A 1 154 ? -11.356 3.291 11.661 1.00 91.00 154 ASN A C 1
ATOM 1248 O O . ASN A 1 154 ? -12.133 2.536 12.245 1.00 91.00 154 ASN A O 1
ATOM 1252 N N . ALA A 1 155 ? -10.041 3.064 11.699 1.00 91.62 155 ALA A N 1
ATOM 1253 C CA . ALA A 1 155 ? -9.471 1.957 12.460 1.00 91.62 155 ALA A CA 1
ATOM 1254 C C . ALA A 1 155 ? -9.729 2.106 13.969 1.00 91.62 155 ALA A C 1
ATOM 1256 O O . ALA A 1 155 ? -9.737 3.207 14.517 1.00 91.62 155 ALA A O 1
ATOM 1257 N N . LEU A 1 156 ? -9.870 0.970 14.653 1.00 92.31 156 LEU A N 1
ATOM 1258 C CA . LEU A 1 156 ? -10.020 0.905 16.106 1.00 92.31 156 LEU A CA 1
ATOM 1259 C C . LEU A 1 156 ? -8.706 1.299 16.793 1.00 92.31 156 LEU A C 1
ATOM 1261 O O . LEU A 1 156 ? -7.799 0.478 16.929 1.00 92.31 156 LEU A O 1
ATOM 1265 N N . LEU A 1 157 ? -8.607 2.553 17.231 1.00 91.44 157 LEU A N 1
ATOM 1266 C CA . LEU A 1 157 ? -7.401 3.118 17.834 1.00 91.44 157 LEU A CA 1
ATOM 1267 C C . LEU A 1 157 ? -7.718 3.806 19.157 1.00 91.44 157 LEU A C 1
ATOM 1269 O O . LEU A 1 157 ? -8.066 4.982 19.189 1.00 91.44 157 LEU A O 1
ATOM 1273 N N . ALA A 1 158 ? -7.502 3.108 20.272 1.00 89.75 158 ALA A N 1
ATOM 1274 C CA . ALA A 1 158 ? -7.766 3.656 21.605 1.00 89.75 158 ALA A CA 1
ATOM 1275 C C . ALA A 1 158 ? -7.036 4.989 21.872 1.00 89.75 158 ALA A C 1
ATOM 1277 O O . ALA A 1 158 ? -7.574 5.868 22.535 1.00 89.75 158 ALA A O 1
ATOM 1278 N N . SER A 1 159 ? -5.841 5.180 21.300 1.00 87.12 159 SER A N 1
ATOM 1279 C CA . SER A 1 159 ? -5.055 6.420 21.413 1.00 87.12 159 SER A CA 1
ATOM 1280 C C . SER A 1 159 ? -5.677 7.635 20.711 1.00 87.12 159 SER A C 1
ATOM 1282 O O . SER A 1 159 ? -5.227 8.760 20.927 1.00 87.12 159 SER A O 1
ATOM 1284 N N . LYS A 1 160 ? -6.686 7.420 19.860 1.00 88.69 160 LYS A N 1
ATOM 1285 C CA . LYS A 1 160 ? -7.452 8.456 19.155 1.00 88.69 160 LYS A CA 1
ATOM 1286 C C . LYS A 1 160 ? -8.863 8.636 19.711 1.00 88.69 160 LYS A C 1
ATOM 1288 O O . LYS A 1 160 ? -9.604 9.451 19.177 1.00 88.69 160 LYS A O 1
ATOM 1293 N N . MET A 1 161 ? -9.230 7.899 20.757 1.00 91.06 161 MET A N 1
ATOM 1294 C CA . MET A 1 161 ? -10.528 8.027 21.409 1.00 91.06 161 MET A CA 1
ATOM 1295 C C . MET A 1 161 ? -10.476 9.061 22.536 1.00 91.06 161 MET A C 1
ATOM 1297 O O . MET A 1 161 ? -9.497 9.142 23.281 1.00 91.06 161 MET A O 1
ATOM 1301 N N . ASN A 1 162 ? -11.564 9.808 22.701 1.00 91.50 162 ASN A N 1
ATOM 1302 C CA . ASN A 1 162 ? -11.758 10.679 23.860 1.00 91.50 162 ASN A CA 1
ATOM 1303 C C . ASN A 1 162 ? -12.251 9.860 25.062 1.00 91.50 162 ASN A C 1
ATOM 1305 O O . ASN A 1 162 ? -12.724 8.733 24.910 1.00 91.50 162 ASN A O 1
ATOM 1309 N N . GLN A 1 163 ? -12.186 10.423 26.274 1.00 88.12 163 GLN A N 1
ATOM 1310 C CA . GLN A 1 163 ? -12.825 9.793 27.438 1.00 88.12 163 GLN A CA 1
ATOM 1311 C C . GLN A 1 163 ? -14.336 9.688 27.245 1.00 88.12 163 GLN A C 1
ATOM 1313 O O . GLN A 1 163 ? -14.922 8.615 27.390 1.00 88.12 163 GLN A O 1
ATOM 1318 N N . GLY A 1 164 ? -14.929 10.838 26.923 1.00 91.19 164 GLY A N 1
ATOM 1319 C CA . GLY A 1 164 ? -16.344 11.026 26.681 1.00 91.19 164 GLY A CA 1
ATOM 1320 C C . GLY A 1 164 ? -16.697 10.946 25.195 1.00 91.19 164 GLY A C 1
ATOM 1321 O O . GLY A 1 164 ? -15.823 10.776 24.339 1.00 91.19 164 GLY A O 1
ATOM 1322 N N . PRO A 1 165 ? -17.992 11.030 24.884 1.00 93.75 165 PRO A N 1
ATOM 1323 C CA . PRO A 1 165 ? -18.487 10.904 23.525 1.00 93.75 165 PRO A CA 1
ATOM 1324 C C . PRO A 1 165 ? -18.237 12.160 22.678 1.00 93.75 165 PRO A C 1
ATOM 1326 O O . PRO A 1 165 ? -18.127 13.268 23.200 1.00 93.75 165 PRO A O 1
ATOM 1329 N N . GLY A 1 166 ? -18.180 11.991 21.356 1.00 91.75 166 GLY A N 1
ATOM 1330 C CA . GLY A 1 166 ? -18.010 13.092 20.401 1.00 91.75 166 GLY A CA 1
ATOM 1331 C C . GLY A 1 166 ? -16.648 13.790 20.485 1.00 91.75 166 GLY A C 1
ATOM 1332 O O . GLY A 1 166 ? -15.633 13.158 20.784 1.00 91.75 166 GLY A O 1
ATOM 1333 N N . GLY A 1 167 ? -16.620 15.094 20.197 1.00 88.94 167 GLY A N 1
ATOM 1334 C CA . GLY A 1 167 ? -15.385 15.869 20.042 1.00 88.94 167 GLY A CA 1
ATOM 1335 C C . GLY A 1 167 ? -14.627 15.510 18.758 1.00 88.94 167 GLY A C 1
ATOM 1336 O O . GLY A 1 167 ? -15.195 14.926 17.843 1.00 88.94 167 GLY A O 1
ATOM 1337 N N . GLY A 1 168 ? -13.331 15.828 18.697 1.00 87.94 168 GLY A N 1
ATOM 1338 C CA . GLY A 1 168 ? -12.485 15.570 17.519 1.00 87.94 168 GLY A CA 1
ATOM 1339 C C . GLY A 1 168 ? -12.000 14.122 17.343 1.00 87.94 168 GLY A C 1
ATOM 1340 O O . GLY A 1 168 ? -11.029 13.902 16.621 1.00 87.94 168 GLY A O 1
ATOM 1341 N N . GLN A 1 169 ? -12.597 13.142 18.033 1.00 91.31 169 GLN A N 1
ATOM 1342 C CA . GLN A 1 169 ? -12.239 11.732 17.831 1.00 91.31 169 GLN A CA 1
ATOM 1343 C C . GLN A 1 169 ? -12.865 11.205 16.527 1.00 91.31 169 GLN A C 1
ATOM 1345 O O . GLN A 1 169 ? -13.979 11.608 16.188 1.00 91.31 169 GLN A O 1
ATOM 1350 N N . PRO A 1 170 ? -12.193 10.304 15.791 1.00 92.06 170 PRO A N 1
ATOM 1351 C CA . PRO A 1 170 ? -12.724 9.774 14.542 1.00 92.06 170 PRO A CA 1
ATOM 1352 C C . PRO A 1 170 ? -13.899 8.817 14.788 1.00 92.06 170 PRO A C 1
ATOM 1354 O O . PRO A 1 170 ? -13.958 8.129 15.810 1.00 92.06 170 PRO A O 1
ATOM 1357 N N . LEU A 1 171 ? -14.800 8.725 13.808 1.00 95.06 171 LEU A N 1
ATOM 1358 C CA . LEU A 1 171 ? -15.822 7.680 13.754 1.00 95.06 171 LEU A CA 1
ATOM 1359 C C . LEU A 1 171 ? -15.146 6.354 13.387 1.00 95.06 171 LEU A C 1
ATOM 1361 O O . LEU A 1 171 ? -14.811 6.099 12.230 1.00 95.06 171 LEU A O 1
ATOM 1365 N N . MET A 1 172 ? -14.873 5.535 14.399 1.00 95.12 172 MET A N 1
ATOM 1366 C CA . MET A 1 172 ? -14.239 4.232 14.211 1.00 95.12 172 MET A CA 1
ATOM 1367 C C . MET A 1 172 ? -15.266 3.190 13.768 1.00 95.12 172 MET A C 1
ATOM 1369 O O . MET A 1 172 ? -16.432 3.254 14.149 1.00 95.12 172 MET A O 1
ATOM 1373 N N . ARG A 1 173 ? -14.810 2.205 12.992 1.00 94.31 173 ARG A N 1
ATOM 1374 C CA . ARG A 1 173 ? -15.597 1.027 12.619 1.00 94.31 173 ARG A CA 1
ATOM 1375 C C . ARG A 1 173 ? -15.945 0.197 13.846 1.00 94.31 173 ARG A C 1
ATOM 1377 O O . ARG A 1 173 ? -15.239 0.246 14.853 1.00 94.31 173 ARG A O 1
ATOM 1384 N N . ASP A 1 174 ? -16.972 -0.626 13.718 1.00 95.81 174 ASP A N 1
ATOM 1385 C CA . ASP A 1 174 ? -17.368 -1.533 14.784 1.00 95.81 174 ASP A CA 1
ATOM 1386 C C . ASP A 1 174 ? -16.249 -2.522 15.135 1.00 95.81 174 ASP A C 1
ATOM 1388 O O . ASP A 1 174 ? -15.495 -3.008 14.287 1.00 95.81 174 ASP A O 1
ATOM 1392 N N . GLY A 1 175 ? -16.124 -2.791 16.430 1.00 93.25 175 GLY A N 1
ATOM 1393 C CA . GLY A 1 175 ? -15.265 -3.840 16.955 1.00 93.25 175 GLY A CA 1
ATOM 1394 C C . GLY A 1 175 ? -16.040 -5.109 17.270 1.00 93.25 175 GLY A C 1
ATOM 1395 O O . GLY A 1 175 ? -17.225 -5.245 16.982 1.00 93.25 175 GLY A O 1
ATOM 1396 N N . PHE A 1 176 ? -15.369 -6.031 17.949 1.00 93.19 176 PHE A N 1
ATOM 1397 C CA . PHE A 1 176 ? -15.977 -7.262 18.436 1.00 93.19 176 PHE A CA 1
ATOM 1398 C C . PHE A 1 176 ? -15.607 -7.487 19.904 1.00 93.19 176 PHE A C 1
ATOM 1400 O O . PHE A 1 176 ? -14.463 -7.259 20.313 1.00 93.19 176 PHE A O 1
ATOM 1407 N N . ILE A 1 177 ? -16.580 -7.897 20.717 1.00 90.00 177 ILE A N 1
ATOM 1408 C CA . ILE A 1 177 ? -16.359 -8.321 22.101 1.00 90.00 177 ILE A CA 1
ATOM 1409 C C . ILE A 1 177 ? -16.322 -9.846 22.116 1.00 90.00 177 ILE A C 1
ATOM 1411 O O . ILE A 1 177 ? -17.366 -10.492 22.184 1.00 90.00 177 ILE A O 1
ATOM 1415 N N . HIS A 1 178 ? -15.119 -10.417 22.096 1.00 87.50 178 HIS A N 1
ATOM 1416 C CA . HIS A 1 178 ? -14.944 -11.871 22.062 1.00 87.50 178 HIS A CA 1
ATOM 1417 C C . HIS A 1 178 ? -15.591 -12.580 23.257 1.00 87.50 178 HIS A C 1
ATOM 1419 O O . HIS A 1 178 ? -16.279 -13.570 23.062 1.00 87.50 178 HIS A O 1
ATOM 1425 N N . SER A 1 179 ? -15.476 -12.029 24.470 1.00 86.94 179 SER A N 1
ATOM 1426 C CA . SER A 1 179 ? -16.052 -12.634 25.683 1.00 86.94 179 SER A CA 1
ATOM 1427 C C . SER A 1 179 ? -17.581 -12.712 25.696 1.00 86.94 179 SER A C 1
ATOM 1429 O O . SER A 1 179 ? -18.144 -13.462 26.483 1.00 86.94 179 SER A O 1
ATOM 1431 N N . LYS A 1 180 ? -18.257 -11.918 24.860 1.00 88.25 180 LYS A N 1
ATOM 1432 C CA . LYS A 1 180 ? -19.723 -11.858 24.775 1.00 88.25 180 LYS A CA 1
ATOM 1433 C C . LYS A 1 180 ? -20.248 -12.283 23.401 1.00 88.25 180 LYS A C 1
ATOM 1435 O O . LYS A 1 180 ? -21.440 -12.138 23.163 1.00 88.25 180 LYS A O 1
ATOM 1440 N N . HIS A 1 181 ? -19.365 -12.717 22.495 1.00 91.88 181 HIS A N 1
ATOM 1441 C CA . HIS A 1 181 ? -19.676 -13.069 21.105 1.00 91.88 181 HIS A CA 1
ATOM 1442 C C . HIS A 1 181 ? -20.589 -12.060 20.387 1.00 91.88 181 HIS A C 1
ATOM 1444 O O . HIS A 1 181 ? -21.529 -12.438 19.693 1.00 91.88 181 HIS A O 1
ATOM 1450 N N . ARG A 1 182 ? -20.324 -10.758 20.555 1.00 92.50 182 ARG A N 1
ATOM 1451 C CA . ARG A 1 182 ? -21.159 -9.697 19.971 1.00 92.50 182 ARG A CA 1
ATOM 1452 C C . ARG A 1 182 ? -20.342 -8.569 19.362 1.00 92.50 182 ARG A C 1
ATOM 1454 O O . ARG A 1 182 ? -19.243 -8.261 19.833 1.00 92.50 182 ARG A O 1
ATOM 1461 N N . LEU A 1 183 ? -20.927 -7.900 18.373 1.00 94.06 183 LEU A N 1
ATOM 1462 C CA . LEU A 1 183 ? -20.387 -6.665 17.813 1.00 94.06 183 LEU A CA 1
ATOM 1463 C C . LEU A 1 183 ? -20.338 -5.560 18.879 1.00 94.06 183 LEU A C 1
ATOM 1465 O O . LEU A 1 183 ? -21.222 -5.428 19.729 1.00 94.06 183 LEU A O 1
ATOM 1469 N N . GLN A 1 184 ? -19.270 -4.772 18.838 1.00 94.94 184 GLN A N 1
ATOM 1470 C CA . GLN A 1 184 ? -19.078 -3.576 19.646 1.00 94.94 184 GLN A CA 1
ATOM 1471 C C . GLN A 1 184 ? -19.262 -2.373 18.737 1.00 94.94 184 GLN A C 1
ATOM 1473 O O . GLN A 1 184 ? -18.312 -1.972 18.064 1.00 94.94 184 GLN A O 1
ATOM 1478 N N . SER A 1 185 ? -20.447 -1.769 18.758 1.00 95.81 185 SER A N 1
ATOM 1479 C CA . SER A 1 185 ? -20.613 -0.508 18.047 1.00 95.81 185 SER A CA 1
ATOM 1480 C C . SER A 1 185 ? -19.790 0.591 18.713 1.00 95.81 185 SER A C 1
ATOM 1482 O O . SER A 1 185 ? -19.810 0.723 19.947 1.00 95.81 185 SER A O 1
ATOM 1484 N N . MET A 1 186 ? -19.051 1.343 17.900 1.00 96.44 186 MET A N 1
ATOM 1485 C CA . MET A 1 186 ? -18.180 2.443 18.338 1.00 96.44 186 MET A CA 1
ATOM 1486 C C . MET A 1 186 ? -18.843 3.817 18.202 1.00 96.44 186 MET A C 1
ATOM 1488 O O . MET A 1 186 ? -18.278 4.817 18.639 1.00 96.44 186 MET A O 1
ATOM 1492 N N . VAL A 1 187 ? -20.048 3.867 17.639 1.00 96.50 187 VAL A N 1
ATOM 1493 C CA . VAL A 1 187 ? -20.841 5.078 17.408 1.00 96.50 187 VAL A CA 1
ATOM 1494 C C . VAL A 1 187 ? -22.208 4.877 18.064 1.00 96.50 187 VAL A C 1
ATOM 1496 O O . VAL A 1 187 ? -22.695 3.751 18.172 1.00 96.50 187 VAL A O 1
ATOM 1499 N N . TYR A 1 188 ? -22.815 5.932 18.598 1.00 96.50 188 TYR A N 1
ATOM 1500 C CA . TYR A 1 188 ? -24.195 5.830 19.076 1.00 96.50 188 TYR A CA 1
ATOM 1501 C C . TYR A 1 188 ? -25.165 5.770 17.893 1.00 96.50 188 TYR A C 1
ATOM 1503 O O . TYR A 1 188 ? -24.972 6.492 16.916 1.00 96.50 188 TYR A O 1
ATOM 1511 N N . PRO A 1 189 ? -26.228 4.956 17.980 1.00 95.44 189 PRO A N 1
ATOM 1512 C CA . PRO A 1 189 ? -27.188 4.841 16.896 1.00 95.44 189 PRO A CA 1
ATOM 1513 C C . PRO A 1 189 ? -27.991 6.138 16.724 1.00 95.44 189 PRO A C 1
ATOM 1515 O O . PRO A 1 189 ? -28.180 6.904 17.671 1.00 95.44 189 PRO A O 1
ATOM 1518 N N . GLU A 1 190 ? -28.516 6.364 15.524 1.00 94.56 190 GLU A N 1
ATOM 1519 C CA . GLU A 1 190 ? -29.310 7.563 15.213 1.00 94.56 190 GLU A CA 1
ATOM 1520 C C . GLU A 1 190 ? -30.621 7.650 16.006 1.00 94.56 190 GLU A C 1
ATOM 1522 O O . GLU A 1 190 ? -31.151 8.730 16.240 1.00 94.56 190 GLU A O 1
ATOM 1527 N N . ASN A 1 191 ? -31.137 6.521 16.493 1.00 94.12 191 ASN A N 1
ATOM 1528 C CA . ASN A 1 191 ? -32.342 6.457 17.322 1.00 94.12 191 ASN A CA 1
ATOM 1529 C C . ASN A 1 191 ? -32.051 6.510 18.835 1.00 94.12 191 ASN A C 1
ATOM 1531 O O . ASN A 1 191 ? -32.903 6.134 19.640 1.00 94.12 191 ASN A O 1
ATOM 1535 N N . HIS A 1 192 ? -30.855 6.946 19.247 1.00 92.69 192 HIS A N 1
ATOM 1536 C CA . HIS A 1 192 ? -30.482 6.991 20.660 1.00 92.69 192 HIS A CA 1
ATOM 1537 C C . HIS A 1 192 ? -31.427 7.894 21.479 1.00 92.69 192 HIS A C 1
ATOM 1539 O O . HIS A 1 192 ? -31.839 8.963 21.022 1.00 92.69 192 HIS A O 1
ATOM 1545 N N . SER A 1 193 ? -31.756 7.483 22.709 1.00 93.88 193 SER A N 1
ATOM 1546 C CA . SER A 1 193 ? -32.703 8.197 23.584 1.00 93.88 193 SER A CA 1
ATOM 1547 C C . SER A 1 193 ? -32.260 9.629 23.891 1.00 93.88 193 SER A C 1
ATOM 1549 O O . SER A 1 193 ? -33.069 10.549 23.874 1.00 93.88 193 SER A O 1
ATOM 1551 N N . ASN A 1 194 ? -30.961 9.827 24.116 1.00 92.44 194 ASN A N 1
ATOM 1552 C CA . ASN A 1 194 ? -30.364 11.155 24.204 1.00 92.44 194 ASN A CA 1
ATOM 1553 C C . ASN A 1 194 ? -30.033 11.695 22.803 1.00 92.44 194 ASN A C 1
ATOM 1555 O O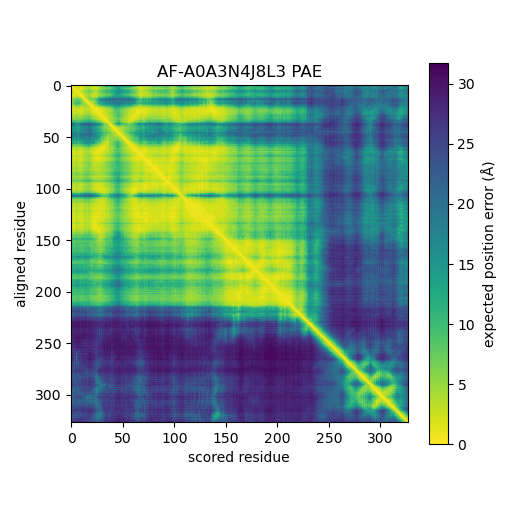 . ASN A 1 194 ? -29.118 11.179 22.151 1.00 92.44 194 ASN A O 1
ATOM 1559 N N . ASN A 1 195 ? -30.740 12.753 22.394 1.00 92.75 195 ASN A N 1
ATOM 1560 C CA . ASN A 1 195 ? -30.575 13.435 21.107 1.00 92.75 195 ASN A CA 1
ATOM 1561 C C . ASN A 1 195 ? -29.148 13.941 20.872 1.00 92.75 195 ASN A C 1
ATOM 1563 O O . ASN A 1 195 ? -28.659 13.884 19.749 1.00 92.75 195 ASN A O 1
ATOM 1567 N N . GLU A 1 196 ? -28.451 14.385 21.918 1.00 92.19 196 GLU A N 1
ATOM 1568 C CA . GLU A 1 196 ? -27.099 14.928 21.783 1.00 92.19 196 GLU A CA 1
ATOM 1569 C C . GLU A 1 196 ? -26.049 13.864 21.475 1.00 92.19 196 GLU A C 1
ATOM 1571 O O . GLU A 1 196 ? -24.933 14.215 21.099 1.00 92.19 196 GLU A O 1
ATOM 1576 N N . LEU A 1 197 ? -26.356 12.581 21.677 1.00 93.81 197 LEU A N 1
ATOM 1577 C CA . LEU A 1 197 ? -25.412 11.487 21.454 1.00 93.81 197 LEU A CA 1
ATOM 1578 C C . LEU A 1 197 ? -25.575 10.826 20.089 1.00 93.81 197 LEU A C 1
ATOM 1580 O O . LEU A 1 197 ? -24.636 10.167 19.656 1.00 93.81 197 LEU A O 1
ATOM 1584 N N . ARG A 1 198 ? -26.714 11.002 19.416 1.00 95.12 198 ARG A N 1
ATOM 1585 C CA . ARG A 1 198 ? -27.016 10.383 18.115 1.00 95.12 198 ARG A CA 1
ATOM 1586 C C . ARG A 1 198 ? -25.892 10.639 17.108 1.00 95.12 198 ARG A C 1
ATOM 1588 O O . ARG A 1 198 ? -25.395 11.761 17.011 1.00 95.12 198 ARG A O 1
ATOM 1595 N N . GLY A 1 199 ? -25.416 9.576 16.460 1.00 94.00 199 GLY A N 1
ATOM 1596 C CA . GLY A 1 199 ? -24.330 9.632 15.476 1.00 94.00 199 GLY A CA 1
ATOM 1597 C C . GLY A 1 199 ? -22.941 9.991 16.032 1.00 94.00 199 GLY A C 1
ATOM 1598 O O . GLY A 1 199 ? -21.955 9.972 15.293 1.00 94.00 199 GLY A O 1
ATOM 1599 N N . LYS A 1 200 ? -22.794 10.299 17.331 1.00 95.31 200 LYS A N 1
ATOM 1600 C CA . LYS A 1 200 ? -21.486 10.635 17.917 1.00 95.31 200 LYS A CA 1
ATOM 1601 C C . LYS A 1 200 ? -20.655 9.385 18.183 1.00 95.31 200 LYS A C 1
ATOM 1603 O O . LYS A 1 200 ? -21.158 8.350 18.622 1.00 95.31 200 LYS A O 1
ATOM 1608 N N . ALA A 1 201 ? -19.340 9.515 18.013 1.00 96.25 201 ALA A N 1
ATOM 1609 C CA . ALA A 1 201 ? -18.387 8.510 18.471 1.00 96.25 201 ALA A CA 1
ATOM 1610 C C . ALA A 1 201 ? -18.524 8.272 19.984 1.00 96.25 201 ALA A C 1
ATOM 1612 O O . ALA A 1 201 ? -18.606 9.222 20.773 1.00 96.25 201 ALA A O 1
ATOM 1613 N N . LYS A 1 202 ? -18.504 7.006 20.401 1.00 96.50 202 LYS A N 1
ATOM 1614 C CA . LYS A 1 202 ? -18.439 6.625 21.812 1.00 96.50 202 LYS A CA 1
ATOM 1615 C C . LYS A 1 202 ? -17.037 6.884 22.357 1.00 96.50 202 LYS A C 1
ATOM 1617 O O . LYS A 1 202 ? -16.042 6.531 21.734 1.00 96.50 202 LYS A O 1
ATOM 1622 N N . GLY A 1 203 ? -16.968 7.446 23.559 1.00 93.88 203 GLY A N 1
ATOM 1623 C CA . GLY A 1 203 ? -15.710 7.581 24.288 1.00 93.88 203 GLY A CA 1
ATOM 1624 C C . GLY A 1 203 ? -15.236 6.269 24.917 1.00 93.88 203 GLY A C 1
ATOM 1625 O O . GLY A 1 203 ? -15.999 5.306 25.051 1.00 93.88 203 GLY A O 1
ATOM 1626 N N . LEU A 1 204 ? -13.977 6.257 25.357 1.00 92.56 204 LEU A N 1
ATOM 1627 C CA . LEU A 1 204 ? -13.338 5.137 26.056 1.00 92.56 204 LEU A CA 1
ATOM 1628 C C . LEU A 1 204 ? -14.159 4.652 27.247 1.00 92.56 204 LEU A C 1
ATOM 1630 O O . LEU A 1 204 ? -14.283 3.447 27.449 1.00 92.56 204 LEU A O 1
ATOM 1634 N N . GLU A 1 205 ? -14.737 5.571 28.018 1.00 90.94 205 GLU A N 1
ATOM 1635 C CA . GLU A 1 205 ? -15.516 5.220 29.202 1.00 90.94 205 GLU A CA 1
ATOM 1636 C C . GLU A 1 205 ? -16.728 4.354 28.849 1.00 90.94 205 GLU A C 1
ATOM 1638 O O . GLU A 1 205 ? -16.929 3.297 29.447 1.00 90.94 205 GLU A O 1
ATOM 1643 N N . GLN A 1 206 ? -17.500 4.760 27.839 1.00 94.00 206 GLN A N 1
ATOM 1644 C CA . GLN A 1 206 ? -18.677 4.013 27.406 1.00 94.00 206 GLN A CA 1
ATOM 1645 C C . GLN A 1 206 ? -18.285 2.636 26.856 1.00 94.00 206 GLN A C 1
ATOM 1647 O O . GLN A 1 206 ? -18.852 1.621 27.262 1.00 94.00 206 GLN A O 1
ATOM 1652 N N . VAL A 1 207 ? -17.274 2.582 25.982 1.00 93.88 207 VAL A N 1
ATOM 1653 C CA . VAL A 1 207 ? -16.814 1.320 25.379 1.00 93.88 207 VAL A CA 1
ATOM 1654 C C . VAL A 1 207 ? -16.282 0.355 26.444 1.00 93.88 207 VAL A C 1
ATOM 1656 O O . VAL A 1 207 ? -16.575 -0.841 26.409 1.00 93.88 207 VAL A O 1
ATOM 1659 N N . LEU A 1 208 ? -15.539 0.848 27.438 1.00 92.06 208 LEU A N 1
ATOM 1660 C CA . LEU A 1 208 ? -15.032 0.016 28.529 1.00 92.06 208 LEU A CA 1
ATOM 1661 C C . LEU A 1 208 ? -16.141 -0.433 29.490 1.00 92.06 208 LEU A C 1
ATOM 1663 O O . LEU A 1 208 ? -16.088 -1.572 29.959 1.00 92.06 208 LEU A O 1
ATOM 1667 N N . LYS A 1 209 ? -17.161 0.396 29.758 1.00 91.88 209 LYS A N 1
ATOM 1668 C CA . LYS A 1 209 ? -18.347 -0.011 30.537 1.00 91.88 209 LYS A CA 1
ATOM 1669 C C . LYS A 1 209 ? -19.101 -1.138 29.839 1.00 91.88 209 LYS A C 1
ATOM 1671 O O . LYS A 1 209 ? -19.383 -2.158 30.461 1.00 91.88 209 LYS A O 1
ATOM 1676 N N . GLU A 1 210 ? -19.343 -1.011 28.535 1.00 92.38 210 GLU A N 1
ATOM 1677 C CA . GLU A 1 210 ? -20.016 -2.044 27.732 1.00 92.38 210 GLU A CA 1
ATOM 1678 C C . GLU A 1 210 ? -19.239 -3.375 27.719 1.00 92.38 210 GLU A C 1
ATOM 1680 O O . GLU A 1 210 ? -19.837 -4.463 27.687 1.00 92.38 210 GLU A O 1
ATOM 1685 N N . ARG A 1 211 ? -17.905 -3.302 27.816 1.00 91.00 211 ARG A N 1
ATOM 1686 C CA . ARG A 1 211 ? -17.008 -4.458 27.967 1.00 91.00 211 ARG A CA 1
ATOM 1687 C C . ARG A 1 211 ? -16.898 -4.993 29.400 1.00 91.00 211 ARG A C 1
ATOM 1689 O O . ARG A 1 211 ? -16.386 -6.092 29.568 1.00 91.00 211 ARG A O 1
ATOM 1696 N N . GLY A 1 212 ? -17.390 -4.274 30.412 1.00 88.62 212 GLY A N 1
ATOM 1697 C CA . GLY A 1 212 ? -17.232 -4.636 31.828 1.00 88.62 212 GLY A CA 1
ATOM 1698 C C . GLY A 1 212 ? -15.821 -4.394 32.379 1.00 88.62 212 GLY A C 1
ATOM 1699 O O . GLY A 1 212 ? -15.433 -4.996 33.372 1.00 88.62 212 GLY A O 1
ATOM 1700 N N . LEU A 1 213 ? -15.036 -3.538 31.719 1.00 88.00 213 LEU A N 1
ATOM 1701 C CA . LEU A 1 213 ? -13.638 -3.246 32.058 1.00 88.00 213 LEU A CA 1
ATOM 1702 C C . LEU A 1 213 ? -13.452 -1.870 32.706 1.00 88.00 213 LEU A C 1
ATOM 1704 O O . LEU A 1 213 ? -12.362 -1.556 33.184 1.00 88.00 213 LEU A O 1
ATOM 1708 N N . TRP A 1 214 ? -14.491 -1.031 32.710 1.00 86.94 214 TRP A N 1
ATOM 1709 C CA . TRP A 1 214 ? -14.415 0.289 33.324 1.00 86.94 214 TRP A CA 1
ATOM 1710 C C . TRP A 1 214 ? -14.359 0.185 34.845 1.00 86.94 214 TRP A C 1
ATOM 1712 O O . TRP A 1 214 ? -15.247 -0.382 35.481 1.00 86.94 214 TRP A O 1
ATOM 1722 N N . LYS A 1 215 ? -13.336 0.798 35.434 1.00 81.62 215 LYS A N 1
ATOM 1723 C CA . LYS A 1 215 ? -13.181 0.942 36.879 1.00 81.62 215 LYS A CA 1
ATOM 1724 C C . LYS A 1 215 ? -13.279 2.429 37.210 1.00 81.62 215 LYS A C 1
ATOM 1726 O O . LYS A 1 215 ? -12.665 3.244 36.530 1.00 81.62 215 LYS A O 1
ATOM 1731 N N . LYS A 1 216 ? -14.044 2.794 38.245 1.00 74.38 216 LYS A N 1
ATOM 1732 C CA . LYS A 1 216 ? -14.190 4.205 38.658 1.00 74.38 216 LYS A CA 1
ATOM 1733 C C . LYS A 1 216 ? -12.869 4.778 39.181 1.00 74.38 216 LYS A C 1
ATOM 1735 O O . LYS A 1 216 ? -12.505 5.895 38.831 1.00 74.38 216 LYS A O 1
ATOM 1740 N N . CYS A 1 217 ? -12.133 3.976 39.950 1.00 72.88 217 CYS A N 1
ATOM 1741 C CA . CYS A 1 217 ? -10.853 4.352 40.538 1.00 72.88 217 CYS A CA 1
ATOM 1742 C C . CYS A 1 217 ? -9.812 3.239 40.377 1.00 72.88 217 CYS A C 1
ATOM 1744 O O . CYS A 1 217 ? -10.138 2.057 40.225 1.00 72.88 217 CYS A O 1
ATOM 1746 N N . ARG A 1 218 ? -8.542 3.638 40.422 1.00 70.81 218 ARG A N 1
ATOM 1747 C CA . ARG A 1 218 ? -7.381 2.766 40.607 1.00 70.81 218 ARG A CA 1
ATOM 1748 C C . ARG A 1 218 ? -7.428 2.125 42.002 1.00 70.81 218 ARG A C 1
ATOM 1750 O O . ARG A 1 218 ? -8.173 2.570 42.871 1.00 70.81 218 ARG A O 1
ATOM 1757 N N . SER A 1 219 ? -6.599 1.105 42.235 1.00 71.94 219 SER A N 1
ATOM 1758 C CA . SER A 1 219 ? -6.493 0.418 43.538 1.00 71.94 219 SER A CA 1
ATOM 1759 C C . SER A 1 219 ? -6.140 1.350 44.703 1.00 71.94 219 SER A C 1
ATOM 1761 O O . SER A 1 219 ? -6.456 1.046 45.843 1.00 71.94 219 SER A O 1
ATOM 1763 N N . ASN A 1 220 ? -5.525 2.496 44.415 1.00 73.06 220 ASN A N 1
ATOM 1764 C CA . ASN A 1 220 ? -5.165 3.533 45.378 1.00 73.06 220 ASN A CA 1
ATOM 1765 C C . ASN A 1 220 ? -6.224 4.650 45.518 1.00 73.06 220 ASN A C 1
ATOM 1767 O O . ASN A 1 220 ? -5.907 5.721 46.020 1.00 73.06 220 ASN A O 1
ATOM 1771 N N . GLY A 1 221 ? -7.454 4.446 45.030 1.00 73.00 221 GLY A N 1
ATOM 1772 C CA . GLY A 1 221 ? -8.574 5.384 45.193 1.00 73.00 221 GLY A CA 1
ATOM 1773 C C . GLY A 1 221 ? -8.613 6.557 44.205 1.00 73.00 221 GLY A C 1
ATOM 1774 O O . GLY A 1 221 ? -9.646 7.210 44.084 1.00 73.00 221 GLY A O 1
ATOM 1775 N N . PHE A 1 222 ? -7.548 6.795 43.434 1.00 68.38 222 PHE A N 1
ATOM 1776 C CA . PHE A 1 222 ? -7.493 7.886 42.455 1.00 68.38 222 PHE A CA 1
ATOM 1777 C C . PHE A 1 222 ? -8.201 7.543 41.131 1.00 68.38 222 PHE A C 1
ATOM 1779 O O . PHE A 1 222 ? -8.192 6.379 40.714 1.00 68.38 222 PHE A O 1
ATOM 1786 N N . PRO A 1 223 ? -8.765 8.531 40.409 1.00 66.94 223 PRO A N 1
ATOM 1787 C CA . PRO A 1 223 ? -9.373 8.307 39.099 1.00 66.94 223 PRO A CA 1
ATOM 1788 C C . PRO A 1 223 ? -8.344 7.854 38.052 1.00 66.94 223 PRO A C 1
ATOM 1790 O O . PRO A 1 223 ? -7.137 8.106 38.157 1.00 66.94 223 PRO A O 1
ATOM 1793 N N . PHE A 1 224 ? -8.817 7.187 36.998 1.00 65.31 224 PHE A N 1
ATOM 1794 C CA . PHE A 1 224 ? -7.963 6.845 35.863 1.00 65.31 224 PHE A CA 1
ATOM 1795 C C . PHE A 1 224 ? -7.575 8.106 35.091 1.00 65.31 224 PHE A C 1
ATOM 1797 O O . PHE A 1 224 ? -8.386 8.703 34.394 1.00 65.31 224 PHE A O 1
ATOM 1804 N N . LEU A 1 225 ? -6.305 8.494 35.193 1.00 62.16 225 LEU A N 1
ATOM 1805 C CA . LEU A 1 225 ? -5.746 9.549 34.355 1.00 62.16 225 LEU A CA 1
ATOM 1806 C C . LEU A 1 225 ? -5.533 9.020 32.929 1.00 62.16 225 LEU A C 1
ATOM 1808 O O . LEU A 1 225 ? -4.857 8.009 32.743 1.00 62.16 225 LEU A O 1
ATOM 1812 N N . LEU A 1 226 ? -6.053 9.740 31.930 1.00 57.06 226 LEU A N 1
ATOM 1813 C CA . LEU A 1 226 ? -5.769 9.516 30.498 1.00 57.06 226 LEU A CA 1
ATOM 1814 C C . LEU A 1 226 ? -4.354 9.939 30.097 1.00 57.06 226 LEU A C 1
ATOM 1816 O O . LEU A 1 226 ? -3.896 9.648 28.995 1.00 57.06 226 LEU A O 1
ATOM 1820 N N . LYS A 1 227 ? -3.671 10.660 30.987 1.00 53.34 227 LYS A N 1
ATOM 1821 C CA . LYS A 1 227 ? -2.286 11.082 30.829 1.00 53.34 227 LYS A CA 1
ATOM 1822 C C . LYS A 1 227 ? -1.428 10.237 31.763 1.00 53.34 227 LYS A C 1
ATOM 1824 O O . LYS A 1 227 ? -1.685 10.190 32.967 1.00 53.34 227 LYS A O 1
ATOM 1829 N N . CYS A 1 228 ? -0.415 9.569 31.215 1.00 49.66 228 CYS A N 1
ATOM 1830 C CA . CYS A 1 228 ? 0.654 9.031 32.051 1.00 49.66 228 CYS A CA 1
ATOM 1831 C C . CYS A 1 228 ? 1.354 10.202 32.759 1.00 49.66 228 CYS A C 1
ATOM 1833 O O . CYS A 1 228 ? 1.636 11.204 32.094 1.00 49.66 228 CYS A O 1
ATOM 1835 N N . PRO A 1 229 ? 1.647 10.095 34.070 1.00 46.28 229 PRO A N 1
ATOM 1836 C CA . PRO A 1 229 ? 2.520 11.043 34.745 1.00 46.28 229 PRO A CA 1
ATOM 1837 C C . PRO A 1 229 ? 3.841 11.126 33.981 1.00 46.28 229 PRO A C 1
ATOM 1839 O O . PRO A 1 229 ? 4.449 10.107 33.652 1.00 46.28 229 PRO A O 1
ATOM 1842 N N . THR A 1 230 ? 4.253 12.338 33.643 1.00 51.06 230 THR A N 1
ATOM 1843 C CA . THR A 1 230 ? 5.503 12.594 32.935 1.00 51.06 230 THR A CA 1
ATOM 1844 C C . THR A 1 230 ? 6.672 12.402 33.890 1.00 51.06 230 THR A C 1
ATOM 1846 O O . THR A 1 230 ? 6.769 13.130 34.875 1.00 51.06 230 THR A O 1
ATOM 1849 N N . SER A 1 231 ? 7.602 11.496 33.590 1.00 45.31 231 SER A N 1
ATOM 1850 C CA . SER A 1 231 ? 8.970 11.677 34.071 1.00 45.31 231 SER A CA 1
ATOM 1851 C C . SER A 1 231 ? 9.625 12.770 33.211 1.00 45.31 231 SER A C 1
ATOM 1853 O O . SER A 1 231 ? 9.583 12.725 31.981 1.00 45.31 231 SER A O 1
ATOM 1855 N N . ASN A 1 232 ? 10.193 13.793 33.853 1.00 51.72 232 ASN A N 1
ATOM 1856 C CA . ASN A 1 232 ? 11.032 14.829 33.231 1.00 51.72 232 ASN A CA 1
ATOM 1857 C C . ASN A 1 232 ? 10.367 15.758 32.188 1.00 51.72 232 ASN A C 1
ATOM 1859 O O . ASN A 1 232 ? 10.973 16.027 31.152 1.00 51.72 232 ASN A O 1
ATOM 1863 N N . ASN A 1 233 ? 9.154 16.278 32.431 1.00 46.62 233 ASN A N 1
ATOM 1864 C CA . ASN A 1 233 ? 8.516 17.324 31.596 1.00 46.62 233 ASN A CA 1
ATOM 1865 C C . ASN A 1 233 ? 8.392 17.018 30.082 1.00 46.62 233 ASN A C 1
ATOM 1867 O O . ASN A 1 233 ? 8.103 17.910 29.284 1.00 46.62 233 ASN A O 1
ATOM 1871 N N . ARG A 1 234 ? 8.561 15.762 29.650 1.00 48.81 234 ARG A N 1
ATOM 1872 C CA . ARG A 1 234 ? 8.302 15.340 28.266 1.00 48.81 234 ARG A CA 1
ATOM 1873 C C . ARG A 1 234 ? 6.869 14.841 28.151 1.00 48.81 234 ARG A C 1
ATOM 1875 O O . ARG A 1 234 ? 6.453 14.016 28.955 1.00 48.81 234 ARG A O 1
ATOM 1882 N N . LEU A 1 235 ? 6.130 15.303 27.139 1.00 41.06 235 LEU A N 1
ATOM 1883 C CA . LEU A 1 235 ? 4.764 14.852 26.844 1.00 41.06 235 LEU A CA 1
ATOM 1884 C C . LEU A 1 235 ? 4.713 13.318 26.724 1.00 41.06 235 LEU A C 1
ATOM 1886 O O . LEU A 1 235 ? 5.136 12.748 25.717 1.00 41.06 235 LEU A O 1
ATOM 1890 N N . GLY A 1 236 ? 4.185 12.645 27.748 1.00 39.41 236 GLY A N 1
ATOM 1891 C CA . GLY A 1 236 ? 3.945 11.207 27.715 1.00 39.41 236 GLY A CA 1
ATOM 1892 C C . GLY A 1 236 ? 2.849 10.888 26.700 1.00 39.41 236 GLY A C 1
ATOM 1893 O O . GLY A 1 236 ? 1.697 11.276 26.887 1.00 39.41 236 GLY A O 1
ATOM 1894 N N . ARG A 1 237 ? 3.188 10.182 25.617 1.00 38.41 237 ARG A N 1
ATOM 1895 C CA . ARG A 1 237 ? 2.187 9.544 24.750 1.00 38.41 237 ARG A CA 1
ATOM 1896 C C . ARG A 1 237 ? 1.751 8.226 25.376 1.00 38.41 237 ARG A C 1
ATOM 1898 O O . ARG A 1 237 ? 2.579 7.491 25.907 1.00 38.41 237 ARG A O 1
ATOM 1905 N N . ILE A 1 238 ? 0.471 7.886 25.226 1.00 39.12 238 ILE A N 1
ATOM 1906 C CA . ILE A 1 238 ? 0.039 6.489 25.295 1.00 39.12 238 ILE A CA 1
ATOM 1907 C C . ILE A 1 238 ? 0.769 5.771 24.159 1.00 39.12 238 ILE A C 1
ATOM 1909 O O . ILE A 1 238 ? 0.428 5.934 22.986 1.00 39.12 238 ILE A O 1
ATOM 1913 N N . VAL A 1 239 ? 1.822 5.035 24.499 1.00 32.12 239 VAL A N 1
ATOM 1914 C CA . VAL A 1 239 ? 2.474 4.128 23.565 1.00 32.12 239 VAL A CA 1
ATOM 1915 C C . VAL A 1 239 ? 1.619 2.872 23.558 1.00 32.12 239 VAL A C 1
ATOM 1917 O O . VAL A 1 239 ? 1.658 2.080 24.494 1.00 32.12 239 VAL A O 1
ATOM 1920 N N . SER A 1 240 ? 0.811 2.695 22.515 1.00 32.31 240 SER A N 1
ATOM 1921 C CA . SER A 1 240 ? 0.383 1.356 22.132 1.00 32.31 240 SER A CA 1
ATOM 1922 C C . SER A 1 240 ? 1.642 0.631 21.666 1.00 32.31 240 SER A C 1
ATOM 1924 O O . SER A 1 240 ? 2.046 0.770 20.511 1.00 32.31 240 SER A O 1
ATOM 1926 N N . THR A 1 241 ? 2.335 -0.050 22.574 1.00 26.09 241 THR A N 1
ATOM 1927 C CA . THR A 1 241 ? 3.362 -1.003 22.170 1.00 26.09 241 THR A CA 1
ATOM 1928 C C . THR A 1 241 ? 2.658 -2.081 21.349 1.00 26.09 241 THR A C 1
ATOM 1930 O O . THR A 1 241 ? 1.682 -2.664 21.830 1.00 26.09 241 THR A O 1
ATOM 1933 N N . PRO A 1 242 ? 3.091 -2.358 20.108 1.00 28.23 242 PRO A N 1
ATOM 1934 C CA . PRO A 1 242 ? 2.732 -3.611 19.473 1.00 28.23 242 PRO A CA 1
ATOM 1935 C C . PRO A 1 242 ? 3.209 -4.705 20.423 1.00 28.23 242 PRO A C 1
ATOM 1937 O O . PRO A 1 242 ? 4.376 -4.705 20.828 1.00 28.23 242 PRO A O 1
ATOM 1940 N N . LEU A 1 243 ? 2.310 -5.595 20.829 1.00 22.12 243 LEU A N 1
ATOM 1941 C CA . LEU A 1 243 ? 2.703 -6.812 21.516 1.00 22.12 243 LEU A CA 1
ATOM 1942 C C . LEU A 1 243 ? 3.486 -7.627 20.478 1.00 22.12 243 LEU A C 1
ATOM 1944 O O . LEU A 1 243 ? 2.906 -8.311 19.642 1.00 22.12 243 LEU A O 1
ATOM 1948 N N . MET A 1 244 ? 4.805 -7.439 20.450 1.00 23.12 244 MET A N 1
ATOM 1949 C CA . MET A 1 244 ? 5.717 -8.247 19.655 1.00 23.12 244 MET A CA 1
ATOM 1950 C C . MET A 1 244 ? 5.609 -9.662 20.211 1.00 23.12 244 MET A C 1
ATOM 1952 O O . MET A 1 244 ? 6.050 -9.920 21.332 1.00 23.12 244 MET A O 1
ATOM 1956 N N . ALA A 1 245 ? 4.974 -10.560 19.459 1.00 22.92 245 ALA A N 1
ATOM 1957 C CA . ALA A 1 245 ? 5.018 -11.980 19.753 1.00 22.92 245 ALA A CA 1
ATOM 1958 C C . ALA A 1 245 ? 6.491 -12.410 19.713 1.00 22.92 245 ALA A C 1
ATOM 1960 O O . ALA A 1 245 ? 7.129 -12.445 18.663 1.00 22.92 245 ALA A O 1
ATOM 1961 N N . SER A 1 246 ? 7.060 -12.645 20.893 1.00 23.39 246 SER A N 1
ATOM 1962 C CA . SER A 1 246 ? 8.350 -13.298 21.046 1.00 23.39 246 SER A CA 1
ATOM 1963 C C . SER A 1 246 ? 8.141 -14.774 20.735 1.00 23.39 246 SER A C 1
ATOM 1965 O O . SER A 1 246 ? 7.702 -15.538 21.590 1.00 23.39 246 SER A O 1
ATOM 1967 N N . GLU A 1 247 ? 8.447 -15.179 19.508 1.00 26.22 247 GLU A N 1
ATOM 1968 C CA . GLU A 1 247 ? 8.671 -16.589 19.209 1.00 26.22 247 GLU A CA 1
ATOM 1969 C C . GLU A 1 247 ? 10.150 -16.893 19.460 1.00 26.22 247 GLU A C 1
ATOM 1971 O O . GLU A 1 247 ? 11.053 -16.294 18.870 1.00 26.22 247 GLU A O 1
ATOM 1976 N N . LYS A 1 248 ? 10.404 -17.775 20.431 1.00 21.47 248 LYS A N 1
ATOM 1977 C CA . LYS A 1 248 ? 11.744 -18.271 20.750 1.00 21.47 248 LYS A CA 1
ATOM 1978 C C . LYS A 1 248 ? 12.270 -19.092 19.559 1.00 21.47 248 LYS A C 1
ATOM 1980 O O . LYS A 1 248 ? 11.517 -19.909 19.031 1.00 21.47 248 LYS A O 1
ATOM 1985 N N . PRO A 1 249 ? 13.540 -18.935 19.150 1.00 23.36 249 PRO A N 1
ATOM 1986 C CA . PRO A 1 249 ? 14.113 -19.737 18.075 1.00 23.36 249 PRO A CA 1
ATOM 1987 C C . PRO A 1 249 ? 14.302 -21.193 18.527 1.00 23.36 249 PRO A C 1
ATOM 1989 O O . PRO A 1 249 ? 14.943 -21.454 19.545 1.00 23.36 249 PRO A O 1
ATOM 1992 N N . PHE A 1 250 ? 13.763 -22.139 17.758 1.00 22.25 250 PHE A N 1
ATOM 1993 C CA . PHE A 1 250 ? 14.090 -23.561 17.876 1.00 22.25 250 PHE A CA 1
ATOM 1994 C C . PHE A 1 250 ? 15.420 -23.857 17.154 1.00 22.25 250 PHE A C 1
ATOM 1996 O O . PHE A 1 250 ? 15.626 -23.350 16.048 1.00 22.25 250 PHE A O 1
ATOM 2003 N N . PRO A 1 251 ? 16.324 -24.672 17.728 1.00 22.53 251 PRO A N 1
ATOM 2004 C CA . PRO A 1 251 ? 17.547 -25.090 17.054 1.00 22.53 251 PRO A CA 1
ATOM 2005 C C . PRO A 1 251 ? 17.244 -26.257 16.103 1.00 22.53 251 PRO A C 1
ATOM 2007 O O . PRO A 1 251 ? 16.614 -27.232 16.503 1.00 22.53 251 PRO A O 1
ATOM 2010 N N . VAL A 1 252 ? 17.708 -26.184 14.852 1.00 25.97 252 VAL A N 1
ATOM 2011 C CA . VAL A 1 252 ? 17.661 -27.311 13.902 1.00 25.97 252 VAL A CA 1
ATOM 2012 C C . VAL A 1 252 ? 19.069 -27.542 13.331 1.00 25.97 252 VAL A C 1
ATOM 2014 O O . VAL A 1 252 ? 19.746 -26.553 13.034 1.00 25.97 252 VAL A O 1
ATOM 2017 N N . PRO A 1 253 ? 19.550 -28.798 13.200 1.00 22.95 253 PRO A N 1
ATOM 2018 C CA . PRO A 1 253 ? 20.935 -29.089 12.836 1.00 22.95 253 PRO A CA 1
ATOM 2019 C C . PRO A 1 253 ? 21.242 -28.772 11.370 1.00 22.95 253 PRO A C 1
ATOM 2021 O O . PRO A 1 253 ? 20.443 -29.017 10.469 1.00 22.95 253 PRO A O 1
ATOM 2024 N N . SER A 1 254 ? 22.449 -28.268 11.141 1.00 25.14 254 SER A N 1
ATOM 2025 C CA . SER A 1 254 ? 23.051 -28.013 9.834 1.00 25.14 254 SER A CA 1
ATOM 2026 C C . SER A 1 254 ? 23.381 -29.315 9.098 1.00 25.14 254 SER A C 1
ATOM 2028 O O . SER A 1 254 ? 24.212 -30.082 9.584 1.00 25.14 254 SER A O 1
ATOM 2030 N N . ILE A 1 255 ? 22.809 -29.537 7.909 1.00 23.58 255 ILE A N 1
ATOM 2031 C CA . ILE A 1 255 ? 23.235 -30.617 7.004 1.00 23.58 255 ILE A CA 1
ATOM 2032 C C . ILE A 1 255 ? 23.558 -30.057 5.607 1.00 23.58 255 ILE A C 1
ATOM 2034 O O . ILE A 1 255 ? 22.779 -29.322 5.007 1.00 23.58 255 ILE A O 1
ATOM 2038 N N . LEU A 1 256 ? 24.777 -30.407 5.187 1.00 22.83 256 LEU A N 1
ATOM 2039 C CA . LEU A 1 256 ? 25.491 -30.326 3.906 1.00 22.83 256 LEU A CA 1
ATOM 2040 C C . LEU A 1 256 ? 24.882 -29.526 2.729 1.00 22.83 256 LEU A C 1
ATOM 2042 O O . LEU A 1 256 ? 23.973 -29.973 2.033 1.00 22.83 256 LEU A O 1
ATOM 2046 N N . PHE A 1 257 ? 25.526 -28.398 2.410 1.00 22.52 257 PHE A N 1
ATOM 2047 C CA . PHE A 1 257 ? 25.400 -27.680 1.137 1.00 22.52 257 PHE A CA 1
ATOM 2048 C C . PHE A 1 257 ? 26.285 -28.329 0.059 1.00 22.52 257 PHE A C 1
ATOM 2050 O O . PHE A 1 257 ? 27.491 -28.468 0.260 1.00 22.52 257 PHE A O 1
ATOM 2057 N N . ARG A 1 258 ? 25.737 -28.616 -1.129 1.00 22.81 258 ARG A N 1
ATOM 2058 C CA . ARG A 1 258 ? 26.534 -28.645 -2.369 1.00 22.81 258 ARG A CA 1
ATOM 2059 C C . ARG A 1 258 ? 26.400 -27.287 -3.056 1.00 22.81 258 ARG A C 1
ATOM 2061 O O . ARG A 1 258 ? 25.338 -26.950 -3.569 1.00 22.81 258 ARG A O 1
ATOM 2068 N N . GLN A 1 259 ? 27.471 -26.497 -3.028 1.00 24.44 259 GLN A N 1
ATOM 2069 C CA . GLN A 1 259 ? 27.614 -25.296 -3.851 1.00 24.44 259 GLN A CA 1
ATOM 2070 C C . GLN A 1 259 ? 27.980 -25.708 -5.279 1.00 24.44 259 GLN A C 1
ATOM 2072 O O . GLN A 1 259 ? 29.000 -26.358 -5.489 1.00 24.44 259 GLN A O 1
ATOM 2077 N N . LEU A 1 260 ? 27.183 -25.287 -6.258 1.00 21.92 260 LEU A N 1
ATOM 2078 C CA . LEU A 1 260 ? 27.646 -25.143 -7.635 1.00 21.92 260 LEU A CA 1
ATOM 2079 C C . LEU A 1 260 ? 28.022 -23.672 -7.828 1.00 21.92 260 LEU A C 1
ATOM 2081 O O . LEU A 1 260 ? 27.168 -22.788 -7.775 1.00 21.92 260 LEU A O 1
ATOM 2085 N N . LEU A 1 261 ? 29.323 -23.417 -7.969 1.00 22.09 261 LEU A N 1
ATOM 2086 C CA . LEU A 1 261 ? 29.868 -22.133 -8.397 1.00 22.09 261 LEU A CA 1
ATOM 2087 C C . LEU A 1 261 ? 29.613 -21.981 -9.898 1.00 22.09 261 LEU A C 1
ATOM 2089 O O . LEU A 1 261 ? 29.987 -22.858 -10.672 1.00 22.09 261 LEU A O 1
ATOM 2093 N N . PHE A 1 262 ? 29.031 -20.855 -10.306 1.00 23.89 262 PHE A N 1
ATOM 2094 C CA . PHE A 1 262 ? 29.069 -20.428 -11.699 1.00 23.89 262 PHE A CA 1
ATOM 2095 C C . PHE A 1 262 ? 29.485 -18.962 -11.793 1.00 23.89 262 PHE A C 1
ATOM 2097 O O . PHE A 1 262 ? 29.059 -18.116 -11.006 1.00 23.89 262 PHE A O 1
ATOM 2104 N N . ILE A 1 263 ? 30.367 -18.712 -12.756 1.00 27.16 263 ILE A N 1
ATOM 2105 C CA . ILE A 1 263 ? 30.991 -17.435 -13.088 1.00 27.16 263 ILE A CA 1
ATOM 2106 C C . ILE A 1 263 ? 30.163 -16.858 -14.243 1.00 27.16 263 ILE A C 1
ATOM 2108 O O . ILE A 1 263 ? 30.132 -17.437 -15.323 1.00 27.16 263 ILE A O 1
ATOM 2112 N N . GLY A 1 264 ? 29.450 -15.756 -14.011 1.00 23.55 264 GLY A N 1
ATOM 2113 C CA . GLY A 1 264 ? 28.635 -15.088 -15.029 1.00 23.55 264 GLY A CA 1
ATOM 2114 C C . GLY A 1 264 ? 28.162 -13.713 -14.555 1.00 23.55 264 GLY A C 1
ATOM 2115 O O . GLY A 1 264 ? 27.731 -13.553 -13.418 1.00 23.55 264 GLY A O 1
ATOM 2116 N N . THR A 1 265 ? 28.285 -12.702 -15.412 1.00 29.33 265 THR A N 1
ATOM 2117 C CA . THR A 1 265 ? 28.152 -11.264 -15.112 1.00 29.33 265 THR A CA 1
ATOM 2118 C C . THR A 1 265 ? 26.716 -10.718 -15.137 1.00 29.33 265 THR A C 1
ATOM 2120 O O . THR A 1 265 ? 26.512 -9.542 -15.424 1.00 29.33 265 THR A O 1
ATOM 2123 N N . PHE A 1 266 ? 25.715 -11.517 -14.761 1.00 29.25 266 PHE A N 1
ATOM 2124 C CA . PHE A 1 266 ? 24.358 -11.037 -14.464 1.00 29.25 266 PHE A CA 1
ATOM 2125 C C . PHE A 1 266 ? 23.831 -11.719 -13.191 1.00 29.25 266 PHE A C 1
ATOM 2127 O O . PHE A 1 266 ? 24.070 -12.902 -12.964 1.00 29.25 266 PHE A O 1
ATOM 2134 N N . LEU A 1 267 ? 23.188 -10.931 -12.320 1.00 26.98 267 LEU A N 1
ATOM 2135 C CA . LEU A 1 267 ? 22.799 -11.290 -10.948 1.00 26.98 267 LEU A CA 1
ATOM 2136 C C . LEU A 1 267 ? 22.051 -12.644 -10.873 1.00 26.98 267 LEU A C 1
ATOM 2138 O O . LEU A 1 267 ? 21.060 -12.820 -11.581 1.00 26.98 267 LEU A O 1
ATOM 2142 N N . PRO A 1 268 ? 22.468 -13.590 -10.006 1.00 30.17 268 PRO A N 1
ATOM 2143 C CA . PRO A 1 268 ? 21.878 -14.922 -9.954 1.00 30.17 268 PRO A CA 1
ATOM 2144 C C . PRO A 1 268 ? 20.575 -14.933 -9.140 1.00 30.17 268 PRO A C 1
ATOM 2146 O O . PRO A 1 268 ? 20.583 -14.715 -7.926 1.00 30.17 268 PRO A O 1
ATOM 2149 N N . ALA A 1 269 ? 19.459 -15.267 -9.786 1.00 33.25 269 ALA A N 1
ATOM 2150 C CA . ALA A 1 269 ? 18.306 -15.848 -9.105 1.00 33.25 269 ALA A CA 1
ATOM 2151 C C . ALA A 1 269 ? 18.553 -17.358 -8.977 1.00 33.25 269 ALA A C 1
ATOM 2153 O O . ALA A 1 269 ? 18.751 -18.039 -9.980 1.00 33.25 269 ALA A O 1
ATOM 2154 N N . CYS A 1 270 ? 18.573 -17.886 -7.752 1.00 34.78 270 CYS A N 1
ATOM 2155 C CA . CYS A 1 270 ? 18.738 -19.319 -7.513 1.00 34.78 270 CYS A CA 1
ATOM 2156 C C . CYS A 1 270 ? 17.456 -19.839 -6.858 1.00 34.78 270 CYS A C 1
ATOM 2158 O O . CYS A 1 270 ? 17.145 -19.492 -5.715 1.00 34.78 270 CYS A O 1
ATOM 2160 N N . VAL A 1 271 ? 16.685 -20.622 -7.611 1.00 33.94 271 VAL A N 1
ATOM 2161 C CA . VAL A 1 271 ? 15.481 -21.304 -7.127 1.00 33.94 271 VAL A CA 1
ATOM 2162 C C . VAL A 1 271 ? 15.849 -22.769 -6.947 1.00 33.94 271 VAL A C 1
ATOM 2164 O O . VAL A 1 271 ? 16.250 -23.431 -7.900 1.00 33.94 271 VAL A O 1
ATOM 2167 N N . SER A 1 272 ? 15.741 -23.278 -5.724 1.00 33.06 272 SER A N 1
ATOM 2168 C CA . SER A 1 272 ? 15.939 -24.699 -5.441 1.00 33.06 272 SER A CA 1
ATOM 2169 C C . SER A 1 272 ? 14.667 -25.244 -4.808 1.00 33.06 272 SER A C 1
ATOM 2171 O O . SER A 1 272 ? 14.294 -24.863 -3.699 1.00 33.06 272 SER A O 1
ATOM 2173 N N . LEU A 1 273 ? 13.981 -26.119 -5.541 1.00 33.25 273 LEU A N 1
ATOM 2174 C CA . LEU A 1 273 ? 12.871 -26.903 -5.015 1.00 33.25 273 LEU A CA 1
ATOM 2175 C C . LEU A 1 273 ? 13.468 -28.109 -4.275 1.00 33.25 273 LEU A C 1
ATOM 2177 O O . LEU A 1 273 ? 14.225 -28.872 -4.871 1.00 33.25 273 LEU A O 1
ATOM 2181 N N . MET A 1 274 ? 13.148 -28.289 -2.994 1.00 31.39 274 MET A N 1
ATOM 2182 C CA . MET A 1 274 ? 13.460 -29.528 -2.275 1.00 31.39 274 MET A CA 1
ATOM 2183 C C . MET A 1 274 ? 12.154 -30.237 -1.938 1.00 31.39 274 MET A C 1
ATOM 2185 O O . MET A 1 274 ? 11.344 -29.733 -1.162 1.00 31.39 274 MET A O 1
ATOM 2189 N N . HIS A 1 275 ? 11.960 -31.426 -2.506 1.00 27.69 275 HIS A N 1
ATOM 2190 C CA . HIS A 1 275 ? 10.903 -32.333 -2.075 1.00 27.69 275 HIS A CA 1
ATOM 2191 C C . HIS A 1 275 ? 11.334 -33.026 -0.783 1.00 27.69 275 HIS A C 1
ATOM 2193 O O . HIS A 1 275 ? 12.353 -33.713 -0.760 1.00 27.69 275 HIS A O 1
ATOM 2199 N N . ILE A 1 276 ? 10.554 -32.868 0.287 1.00 32.44 276 ILE A N 1
ATOM 2200 C CA . ILE A 1 276 ? 10.725 -33.640 1.520 1.00 32.44 276 ILE A CA 1
ATOM 2201 C C . ILE A 1 276 ? 9.341 -34.158 1.943 1.00 32.44 276 ILE A C 1
ATOM 2203 O O . ILE A 1 276 ? 8.617 -33.491 2.677 1.00 32.44 276 ILE A O 1
ATOM 2207 N N . GLY A 1 277 ? 8.988 -35.356 1.464 1.00 34.16 277 GLY A N 1
ATOM 2208 C CA . GLY A 1 277 ? 7.871 -36.168 1.973 1.00 34.16 277 GLY A CA 1
ATOM 2209 C C . GLY A 1 277 ? 6.518 -36.035 1.256 1.00 34.16 277 GLY A C 1
ATOM 2210 O O . GLY A 1 277 ? 6.271 -35.071 0.536 1.00 34.16 277 GLY A O 1
ATOM 2211 N N . LEU A 1 278 ? 5.654 -37.038 1.480 1.00 37.72 278 LEU A N 1
ATOM 2212 C CA . LEU A 1 278 ? 4.384 -37.280 0.771 1.00 37.72 278 LEU A CA 1
ATOM 2213 C C . LEU A 1 278 ? 3.298 -36.198 0.959 1.00 37.72 278 LEU A C 1
ATOM 2215 O O . LEU A 1 278 ? 2.437 -36.071 0.095 1.00 37.72 278 LEU A O 1
ATOM 2219 N N . ASP A 1 279 ? 3.359 -35.380 2.019 1.00 33.25 279 ASP A N 1
ATOM 2220 C CA . ASP A 1 279 ? 2.234 -34.505 2.411 1.00 33.25 279 ASP A CA 1
ATOM 2221 C C . ASP A 1 279 ? 2.567 -33.000 2.489 1.00 33.25 279 ASP A C 1
ATOM 2223 O O . ASP A 1 279 ? 1.760 -32.198 2.975 1.00 33.25 279 ASP A O 1
ATOM 2227 N N . SER A 1 280 ? 3.755 -32.575 2.036 1.00 38.12 280 SER A N 1
ATOM 2228 C CA . SER A 1 280 ? 4.118 -31.150 2.027 1.00 38.12 280 SER A CA 1
ATOM 2229 C C . SER A 1 280 ? 5.175 -30.785 0.986 1.00 38.12 280 SER A C 1
ATOM 2231 O O . SER A 1 280 ? 6.195 -31.462 0.868 1.00 38.12 280 SER A O 1
ATOM 2233 N N . THR A 1 281 ? 4.982 -29.653 0.306 1.00 40.59 281 THR A N 1
ATOM 2234 C CA . THR A 1 281 ? 5.980 -29.088 -0.615 1.00 40.59 281 THR A CA 1
ATOM 2235 C C . THR A 1 281 ? 6.738 -27.967 0.087 1.00 40.59 281 THR A C 1
ATOM 2237 O O . THR A 1 281 ? 6.133 -27.060 0.668 1.00 40.59 281 THR A O 1
ATOM 2240 N N . MET A 1 282 ? 8.071 -28.031 0.054 1.00 41.31 282 MET A N 1
ATOM 2241 C CA . MET A 1 282 ? 8.948 -26.983 0.574 1.00 41.31 282 MET A CA 1
ATOM 2242 C C . MET A 1 282 ? 9.594 -26.227 -0.586 1.00 41.31 282 MET A C 1
ATOM 2244 O O . MET A 1 282 ? 10.377 -26.779 -1.358 1.00 41.31 282 MET A O 1
ATOM 2248 N N . ALA A 1 283 ? 9.274 -24.939 -0.697 1.00 40.53 283 ALA A N 1
ATOM 2249 C CA . ALA A 1 283 ? 9.895 -24.050 -1.670 1.00 40.53 283 ALA A CA 1
ATOM 2250 C C . ALA A 1 283 ? 10.893 -23.141 -0.951 1.00 40.53 283 ALA A C 1
ATOM 2252 O O . ALA A 1 283 ? 10.500 -22.378 -0.066 1.00 40.53 283 ALA A O 1
ATOM 2253 N N . GLN A 1 284 ? 12.172 -23.222 -1.327 1.00 40.00 284 GLN A N 1
ATOM 2254 C CA . GLN A 1 284 ? 13.182 -22.248 -0.933 1.00 40.00 284 GLN A CA 1
ATOM 2255 C C . GLN A 1 284 ? 13.403 -21.283 -2.096 1.00 40.00 284 GLN A C 1
ATOM 2257 O O . GLN A 1 284 ? 13.864 -21.676 -3.170 1.00 40.00 284 GLN A O 1
ATOM 2262 N N . GLN A 1 285 ? 13.103 -20.008 -1.872 1.00 42.12 285 GLN A N 1
ATOM 2263 C CA . GLN A 1 285 ? 13.318 -18.971 -2.872 1.00 42.12 285 GLN A CA 1
ATOM 2264 C C . GLN A 1 285 ? 14.298 -17.938 -2.337 1.00 42.12 285 GLN A C 1
ATOM 2266 O O . GLN A 1 285 ? 14.044 -17.318 -1.304 1.00 42.12 285 GLN A O 1
ATOM 2271 N N . SER A 1 286 ? 15.428 -17.783 -3.028 1.00 38.34 286 SER A N 1
ATOM 2272 C CA . SER A 1 286 ? 16.454 -16.797 -2.708 1.00 38.34 286 SER A CA 1
ATOM 2273 C C . SER A 1 286 ? 16.533 -15.756 -3.821 1.00 38.34 286 SER A C 1
ATOM 2275 O O . SER A 1 286 ? 16.889 -16.072 -4.954 1.00 38.34 286 SER A O 1
ATOM 2277 N N . PHE A 1 287 ? 16.246 -14.504 -3.478 1.00 42.03 287 PHE A N 1
ATOM 2278 C CA . PHE A 1 287 ? 16.423 -13.360 -4.368 1.00 42.03 287 PHE A CA 1
ATOM 2279 C C . PHE A 1 287 ? 17.665 -12.594 -3.965 1.00 42.03 287 PHE A C 1
ATOM 2281 O O . PHE A 1 287 ? 17.898 -12.415 -2.773 1.00 42.03 287 PHE A O 1
ATOM 2288 N N . ALA A 1 288 ? 18.429 -12.120 -4.939 1.00 35.97 288 ALA A N 1
ATOM 2289 C CA . ALA A 1 288 ? 19.459 -11.119 -4.735 1.00 35.97 288 ALA A CA 1
ATOM 2290 C C . ALA A 1 288 ? 19.323 -10.084 -5.854 1.00 35.97 288 ALA A C 1
ATOM 2292 O O . ALA A 1 288 ? 19.709 -10.341 -6.991 1.00 35.97 288 ALA A O 1
ATOM 2293 N N . ASN A 1 289 ? 18.766 -8.916 -5.538 1.00 37.34 289 ASN A N 1
ATOM 2294 C CA . ASN A 1 289 ? 19.104 -7.713 -6.295 1.00 37.34 289 ASN A CA 1
ATOM 2295 C C . ASN A 1 289 ? 20.280 -7.037 -5.569 1.00 37.34 289 ASN A C 1
ATOM 2297 O O . ASN A 1 289 ? 20.572 -7.388 -4.425 1.00 37.34 289 ASN A O 1
ATOM 2301 N N . GLY A 1 290 ? 20.985 -6.097 -6.202 1.00 34.59 290 GLY A N 1
ATOM 2302 C CA . GLY A 1 290 ? 22.175 -5.444 -5.626 1.00 34.59 290 GLY A CA 1
ATOM 2303 C C . GLY A 1 290 ? 21.988 -4.728 -4.270 1.00 34.59 290 GLY A C 1
ATOM 2304 O O . GLY A 1 290 ? 22.927 -4.086 -3.811 1.00 34.59 290 GLY A O 1
ATOM 2305 N N . PHE A 1 291 ? 20.815 -4.829 -3.631 1.00 38.56 291 PHE A N 1
ATOM 2306 C CA . PHE A 1 291 ? 20.424 -4.119 -2.415 1.00 38.56 291 PHE A CA 1
ATOM 2307 C C . PHE A 1 291 ? 19.827 -5.021 -1.316 1.00 38.56 291 PHE A C 1
ATOM 2309 O O . PHE A 1 291 ? 19.936 -4.681 -0.138 1.00 38.56 291 PHE A O 1
ATOM 2316 N N . THR A 1 292 ? 19.221 -6.178 -1.618 1.00 39.16 292 THR A N 1
ATOM 2317 C CA . THR A 1 292 ? 18.658 -7.075 -0.585 1.00 39.16 292 THR A CA 1
ATOM 2318 C C . THR A 1 292 ? 18.704 -8.541 -1.010 1.00 39.16 292 THR A C 1
ATOM 2320 O O . THR A 1 292 ? 18.336 -8.887 -2.134 1.00 39.16 292 THR A O 1
ATOM 2323 N N . LYS A 1 293 ? 19.114 -9.419 -0.079 1.00 42.44 293 LYS A N 1
ATOM 2324 C CA . LYS A 1 293 ? 18.994 -10.873 -0.236 1.00 42.44 293 LYS A CA 1
ATOM 2325 C C . LYS A 1 293 ? 17.896 -11.415 0.666 1.00 42.44 293 LYS A C 1
ATOM 2327 O O . LYS A 1 293 ? 18.112 -11.474 1.872 1.00 42.44 293 LYS A O 1
ATOM 2332 N N . VAL A 1 294 ? 16.767 -11.840 0.101 1.00 42.88 294 VAL A N 1
ATOM 2333 C CA . VAL A 1 294 ? 15.655 -12.456 0.848 1.00 42.88 294 VAL A CA 1
ATOM 2334 C C . VAL A 1 294 ? 15.607 -13.941 0.531 1.00 42.88 294 VAL A C 1
ATOM 2336 O O . VAL A 1 294 ? 15.575 -14.326 -0.632 1.00 42.88 294 VAL A O 1
ATOM 2339 N N . THR A 1 295 ? 15.628 -14.775 1.567 1.00 47.19 295 THR A N 1
ATOM 2340 C CA . THR A 1 295 ? 15.380 -16.215 1.471 1.00 47.19 295 THR A CA 1
ATOM 2341 C C . THR A 1 295 ? 14.124 -16.550 2.250 1.00 47.19 295 THR A C 1
ATOM 2343 O O . THR A 1 295 ? 14.109 -16.371 3.467 1.00 47.19 295 THR A O 1
ATOM 2346 N N . ALA A 1 296 ? 13.093 -17.027 1.559 1.00 44.75 296 ALA A N 1
ATOM 2347 C CA . ALA A 1 296 ? 11.867 -17.522 2.169 1.00 44.75 296 ALA A CA 1
ATOM 2348 C C . ALA A 1 296 ? 11.782 -19.042 1.984 1.00 44.75 296 ALA A C 1
ATOM 2350 O O . ALA A 1 296 ? 12.026 -19.546 0.888 1.00 44.75 296 ALA A O 1
ATOM 2351 N N . MET A 1 297 ? 11.440 -19.759 3.053 1.00 48.41 297 MET A N 1
ATOM 2352 C CA . MET A 1 297 ? 11.009 -21.152 2.998 1.00 48.41 297 MET A CA 1
ATOM 2353 C C . MET A 1 297 ? 9.528 -21.208 3.329 1.00 48.41 297 MET A C 1
ATOM 2355 O O . MET A 1 297 ? 9.117 -20.890 4.448 1.00 48.41 297 MET A O 1
ATOM 2359 N N . LEU A 1 298 ? 8.735 -21.616 2.350 1.00 45.88 298 LEU A N 1
ATOM 2360 C CA . LEU A 1 298 ? 7.295 -21.777 2.484 1.00 45.88 298 LEU A CA 1
ATOM 2361 C C . LEU A 1 298 ? 6.981 -23.273 2.498 1.00 45.88 298 LEU A C 1
ATOM 2363 O O . LEU A 1 298 ? 7.483 -24.019 1.655 1.00 45.88 298 LEU A O 1
ATOM 2367 N N . ARG A 1 299 ? 6.160 -23.704 3.457 1.00 44.69 299 ARG A N 1
ATOM 2368 C CA . ARG A 1 299 ? 5.528 -25.024 3.466 1.00 44.69 299 ARG A CA 1
ATOM 2369 C C . ARG A 1 299 ? 4.085 -24.864 3.037 1.00 44.69 299 ARG A C 1
ATOM 2371 O O . ARG A 1 299 ? 3.329 -24.154 3.697 1.00 44.69 299 ARG A O 1
ATOM 2378 N N . THR A 1 300 ? 3.699 -25.563 1.985 1.00 42.66 300 THR A N 1
ATOM 2379 C CA . THR A 1 300 ? 2.295 -25.708 1.602 1.00 42.66 300 THR A CA 1
ATOM 2380 C C . THR A 1 300 ? 1.787 -27.053 2.113 1.00 42.66 300 THR A C 1
ATOM 2382 O O . THR A 1 300 ? 2.442 -28.081 1.922 1.00 42.66 300 THR A O 1
ATOM 2385 N N .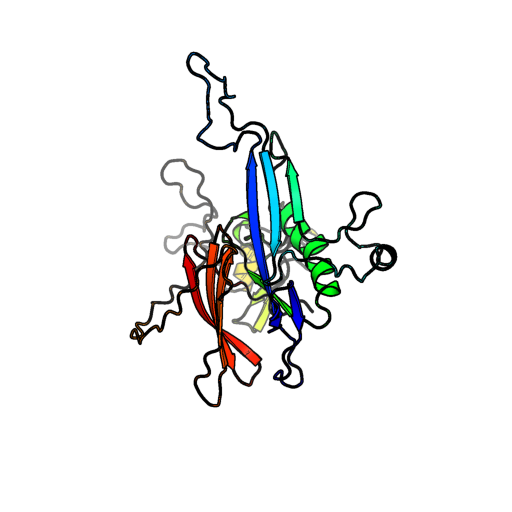 LYS A 1 301 ? 0.657 -27.048 2.823 1.00 48.75 301 LYS A N 1
ATOM 2386 C CA . LYS A 1 301 ? -0.069 -28.271 3.202 1.00 48.75 301 LYS A CA 1
ATOM 2387 C C . LYS A 1 301 ? -1.121 -28.587 2.132 1.00 48.75 301 LYS A C 1
ATOM 2389 O O . LYS A 1 301 ? -1.596 -27.667 1.477 1.00 48.75 301 LYS A O 1
ATOM 2394 N N . GLN A 1 302 ? -1.541 -29.849 2.023 1.00 38.16 302 GLN A N 1
ATOM 2395 C CA . GLN A 1 302 ? -2.579 -30.305 1.073 1.00 38.16 302 GLN A CA 1
ATOM 2396 C C . GLN A 1 302 ? -3.935 -29.578 1.196 1.00 38.16 302 GLN A C 1
ATOM 2398 O O . GLN A 1 302 ? -4.749 -29.643 0.289 1.00 38.16 302 GLN A O 1
ATOM 2403 N N . ASN A 1 303 ? -4.197 -28.866 2.296 1.00 40.19 303 ASN A N 1
ATOM 2404 C CA . ASN A 1 303 ? -5.409 -28.061 2.483 1.00 40.19 303 ASN A CA 1
ATOM 2405 C C . ASN A 1 303 ? -5.264 -26.599 2.003 1.00 40.19 303 ASN A C 1
ATOM 2407 O O . ASN A 1 303 ? -5.996 -25.728 2.475 1.00 40.19 303 ASN A O 1
ATOM 2411 N N . GLY A 1 304 ? -4.258 -26.302 1.176 1.00 37.34 304 GLY A N 1
ATOM 2412 C CA . GLY A 1 304 ? -3.959 -24.962 0.661 1.00 37.34 304 GLY A CA 1
ATOM 2413 C C . GLY A 1 304 ? -3.382 -23.977 1.679 1.00 37.34 304 GLY A C 1
ATOM 2414 O O . GLY A 1 304 ? -3.111 -22.821 1.346 1.00 37.34 304 GLY A O 1
ATOM 2415 N N . SER A 1 305 ? -3.151 -24.395 2.930 1.00 39.06 305 SER A N 1
ATOM 2416 C CA . SER A 1 305 ? -2.528 -23.516 3.921 1.00 39.06 305 SER A CA 1
ATOM 2417 C C . SER A 1 305 ? -1.028 -23.360 3.660 1.00 39.06 305 SER A C 1
ATOM 2419 O O . SER A 1 305 ? -0.274 -24.334 3.571 1.00 39.06 305 SER A O 1
ATOM 2421 N N . VAL A 1 306 ? -0.587 -22.105 3.559 1.00 40.88 306 VAL A N 1
ATOM 2422 C CA . VAL A 1 306 ? 0.822 -21.741 3.388 1.00 40.88 306 VAL A CA 1
ATOM 2423 C C . VAL A 1 306 ? 1.380 -21.304 4.736 1.00 40.88 306 VAL A C 1
ATOM 2425 O O . VAL A 1 306 ? 0.891 -20.360 5.350 1.00 40.88 306 VAL A O 1
ATOM 2428 N N . THR A 1 307 ? 2.413 -21.994 5.208 1.00 44.28 307 THR A N 1
ATOM 2429 C CA . THR A 1 307 ? 3.131 -21.669 6.446 1.00 44.28 307 THR A CA 1
ATOM 2430 C C . THR A 1 307 ? 4.542 -21.207 6.100 1.00 44.28 307 THR A C 1
ATOM 2432 O O . THR A 1 307 ? 5.301 -21.939 5.466 1.00 44.28 307 THR A O 1
ATOM 2435 N N . LEU A 1 308 ? 4.914 -20.000 6.522 1.00 43.94 308 LEU A N 1
ATOM 2436 C CA . LEU A 1 308 ? 6.289 -19.514 6.423 1.00 43.94 308 LEU A CA 1
ATOM 2437 C C . LEU A 1 308 ? 7.138 -20.209 7.493 1.00 43.94 308 LEU A C 1
ATOM 2439 O O . LEU A 1 308 ? 6.937 -19.986 8.681 1.00 43.94 308 LEU A O 1
ATOM 2443 N N . LEU A 1 309 ? 8.070 -21.062 7.071 1.00 43.84 309 LEU A N 1
ATOM 2444 C CA . LEU A 1 309 ? 8.959 -21.792 7.980 1.00 43.84 309 LEU A CA 1
ATOM 2445 C C . LEU A 1 309 ? 10.224 -21.004 8.312 1.00 43.84 309 LEU A C 1
ATOM 2447 O O . LEU A 1 309 ? 10.785 -21.149 9.394 1.00 43.84 309 LEU A O 1
ATOM 2451 N N . TYR A 1 310 ? 10.704 -20.204 7.361 1.00 43.66 310 TYR A N 1
ATOM 2452 C CA . TYR A 1 310 ? 11.948 -19.467 7.510 1.00 43.66 310 TYR A CA 1
ATOM 2453 C C . TYR A 1 310 ? 11.950 -18.242 6.608 1.00 43.66 310 TYR A C 1
ATOM 2455 O O . TYR A 1 310 ? 11.615 -18.335 5.430 1.00 43.66 310 TYR A O 1
ATOM 2463 N N . LEU A 1 311 ? 12.357 -17.098 7.149 1.00 41.59 311 LEU A N 1
ATOM 2464 C CA . LEU A 1 311 ? 12.565 -15.877 6.386 1.00 41.59 311 LEU A CA 1
ATOM 2465 C C . LEU A 1 311 ? 13.864 -15.233 6.856 1.00 41.59 311 LEU A C 1
ATOM 2467 O O . LEU A 1 311 ? 13.957 -14.737 7.978 1.00 41.59 311 LEU A O 1
ATOM 2471 N N . ARG A 1 312 ? 14.883 -15.256 5.998 1.00 39.72 312 ARG A N 1
ATOM 2472 C CA . ARG A 1 312 ? 16.170 -14.611 6.261 1.00 39.72 312 ARG A CA 1
ATOM 2473 C C . ARG A 1 312 ? 16.393 -13.520 5.239 1.00 39.72 312 ARG A C 1
ATOM 2475 O O . ARG A 1 312 ? 16.478 -13.800 4.047 1.00 39.72 312 ARG A O 1
ATOM 2482 N N . SER A 1 313 ? 16.541 -12.295 5.721 1.00 37.22 313 SER A N 1
ATOM 2483 C CA . SER A 1 313 ? 17.079 -11.197 4.932 1.00 37.22 313 SER A CA 1
ATOM 2484 C C . SER A 1 313 ? 18.479 -10.860 5.431 1.00 37.22 313 SER A C 1
ATOM 2486 O O . SER A 1 313 ? 18.713 -10.759 6.637 1.00 37.22 313 SER A O 1
ATOM 2488 N N . PHE A 1 314 ? 19.436 -10.739 4.513 1.00 38.94 314 PHE A N 1
ATOM 2489 C CA . PHE A 1 314 ? 20.698 -10.074 4.824 1.00 38.94 314 PHE A CA 1
ATOM 2490 C C . PHE A 1 314 ? 20.491 -8.572 4.586 1.00 38.94 314 PHE A C 1
ATOM 2492 O O . PHE A 1 314 ? 20.201 -8.169 3.462 1.00 38.94 314 PHE A O 1
ATOM 2499 N N . ASN A 1 315 ? 20.654 -7.794 5.666 1.00 28.94 315 ASN A N 1
ATOM 2500 C CA . ASN A 1 315 ? 20.514 -6.332 5.821 1.00 28.94 315 ASN A CA 1
ATOM 2501 C C . ASN A 1 315 ? 19.179 -5.751 6.331 1.00 28.94 315 ASN A C 1
ATOM 2503 O O . ASN A 1 315 ? 19.187 -4.582 6.703 1.00 28.94 315 ASN A O 1
ATOM 2507 N N . LEU A 1 316 ? 18.080 -6.504 6.482 1.00 34.81 316 LEU A N 1
ATOM 2508 C CA . LEU A 1 316 ? 16.858 -5.981 7.131 1.00 34.81 316 LEU A CA 1
ATOM 2509 C C . LEU A 1 316 ? 16.044 -7.057 7.865 1.00 34.81 316 LEU A C 1
ATOM 2511 O O . LEU A 1 316 ? 16.054 -8.226 7.497 1.00 34.81 316 LEU A O 1
ATOM 2515 N N . ARG A 1 317 ? 15.284 -6.655 8.893 1.00 28.78 317 ARG A N 1
ATOM 2516 C CA . ARG A 1 317 ? 14.203 -7.479 9.463 1.00 28.78 317 ARG A CA 1
ATOM 2517 C C . ARG A 1 317 ? 12.969 -7.330 8.566 1.00 28.78 317 ARG A C 1
ATOM 2519 O O . ARG A 1 317 ? 12.388 -6.252 8.525 1.00 28.78 317 ARG A O 1
ATOM 2526 N N . VAL A 1 318 ? 12.601 -8.389 7.850 1.00 32.12 318 VAL A N 1
ATOM 2527 C CA . VAL A 1 318 ? 11.409 -8.456 6.983 1.00 32.12 318 VAL A CA 1
ATOM 2528 C C . VAL A 1 318 ? 10.310 -9.217 7.731 1.00 32.12 318 VAL A C 1
ATOM 2530 O O . VAL A 1 318 ? 10.603 -10.247 8.336 1.00 32.12 318 VAL A O 1
ATOM 2533 N N . PHE A 1 319 ? 9.068 -8.731 7.692 1.00 34.44 319 PHE A N 1
ATOM 2534 C CA . PHE A 1 319 ? 7.883 -9.464 8.153 1.00 34.44 319 PHE A CA 1
ATOM 2535 C C . PHE A 1 319 ? 6.882 -9.629 7.006 1.00 34.44 319 PHE A C 1
ATOM 2537 O O . PHE A 1 319 ? 6.759 -8.770 6.136 1.00 34.44 319 PHE A O 1
ATOM 2544 N N . LEU A 1 320 ? 6.177 -10.759 7.013 1.00 28.66 320 LEU A N 1
ATOM 2545 C CA . LEU A 1 320 ? 5.147 -11.107 6.041 1.00 28.66 320 LEU A CA 1
ATOM 2546 C C . LEU A 1 320 ? 3.785 -10.606 6.544 1.00 28.66 320 LEU A C 1
ATOM 2548 O O . LEU A 1 320 ? 3.306 -11.079 7.573 1.00 28.66 320 LEU A O 1
ATOM 2552 N N . CYS A 1 321 ? 3.142 -9.695 5.815 1.00 30.16 321 CYS A N 1
ATOM 2553 C CA . CYS A 1 321 ? 1.717 -9.414 5.998 1.00 30.16 321 CYS A CA 1
ATOM 2554 C C . CYS A 1 321 ? 0.929 -10.239 4.974 1.00 30.16 321 CYS A C 1
ATOM 2556 O O . CYS A 1 321 ? 0.827 -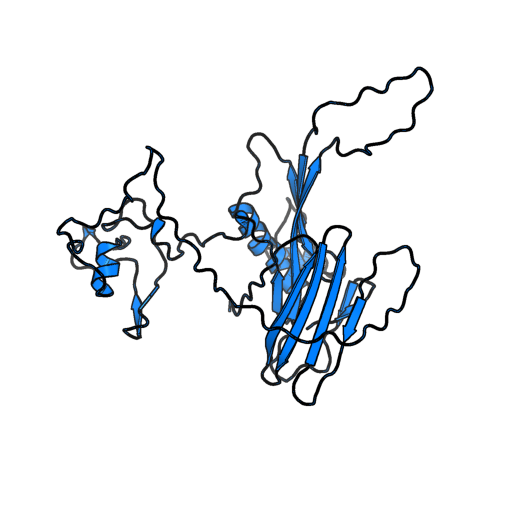9.853 3.811 1.00 30.16 321 CYS A O 1
ATOM 2558 N N . LEU A 1 322 ? 0.355 -11.375 5.392 1.00 25.50 322 LEU A N 1
ATOM 2559 C CA . LEU A 1 322 ? -0.691 -12.026 4.598 1.00 25.50 322 LEU A CA 1
ATOM 2560 C C . LEU A 1 322 ? -1.947 -11.148 4.664 1.00 25.50 322 LEU A C 1
ATOM 2562 O O . LEU A 1 322 ? -2.647 -11.135 5.677 1.00 25.50 322 LEU A O 1
ATOM 2566 N N . PHE A 1 323 ? -2.272 -10.455 3.575 1.00 27.33 323 PHE A N 1
ATOM 2567 C CA . PHE A 1 323 ? -3.646 -10.019 3.343 1.00 27.33 323 PHE A CA 1
ATOM 2568 C C . PHE A 1 323 ? -4.463 -11.245 2.914 1.00 27.33 323 PHE A C 1
ATOM 2570 O O . PHE A 1 323 ? -4.605 -11.544 1.732 1.00 27.33 323 PHE A O 1
ATOM 2577 N N . LEU A 1 324 ? -4.975 -11.997 3.890 1.00 23.55 324 LEU A N 1
ATOM 2578 C CA . LEU A 1 324 ? -6.027 -12.981 3.643 1.00 23.55 324 LEU A CA 1
ATOM 2579 C C . LEU A 1 324 ? -7.355 -12.235 3.496 1.00 23.55 324 LEU A C 1
ATOM 2581 O O . LEU A 1 324 ? -7.871 -11.705 4.475 1.00 23.55 324 LEU A O 1
ATOM 2585 N N . ARG A 1 325 ? -7.881 -12.246 2.266 1.00 23.09 325 ARG A N 1
ATOM 2586 C CA . ARG A 1 325 ? -9.214 -11.780 1.847 1.00 23.09 325 ARG A CA 1
ATOM 2587 C C . ARG A 1 325 ? -9.513 -10.297 2.089 1.00 23.09 325 ARG A C 1
ATOM 2589 O O . ARG A 1 325 ? -9.886 -9.876 3.180 1.00 23.09 325 ARG A O 1
ATOM 2596 N N . ILE A 1 326 ? -9.488 -9.535 0.998 1.00 24.02 326 ILE A N 1
ATOM 2597 C CA . ILE A 1 326 ? -10.495 -8.497 0.773 1.00 24.02 326 ILE A CA 1
ATOM 2598 C C . ILE A 1 326 ? -11.255 -8.947 -0.477 1.00 24.02 326 ILE A C 1
ATOM 2600 O O . ILE A 1 326 ? -10.640 -9.126 -1.529 1.00 24.02 326 ILE A O 1
ATOM 2604 N N . TRP A 1 327 ? -12.559 -9.149 -0.267 1.00 28.09 327 TRP A N 1
ATOM 2605 C CA . TRP A 1 327 ? -13.564 -9.892 -1.042 1.00 28.09 327 TRP A CA 1
ATOM 2606 C C . TRP A 1 327 ? -13.540 -11.411 -0.842 1.00 28.09 327 TRP A C 1
ATOM 2608 O O . TRP A 1 327 ? -12.659 -12.117 -1.388 1.00 28.09 327 TRP A O 1
#

pLDDT: mean 71.58, std 26.11, range [21.47, 97.69]

Foldseek 3Di:
DWDADPQLDIDDDPPDDPPFFAEFEKEKDKDKAFPQPDDPDDDDDPPDDDDDDPDSHWMKMKIFMATPSGFLFAPPPDDQVNQVVPVLFPDDVSGGDTTLMDMWGDDDPTDDALVVVCCSVPSPRVVSCCRRRPRHHYFYWYAPDPSVVDDDQQDDDLLQFAQAKADPRGNHDWDAQPVVRDIHHQAADQPDPDNVRHRIGGGPQVSCVVNVNDDQADPVRHGDDPADPDDPPDGDGPDPDDPPPDDDDDDDDDDDDDDDDDDDDDADFDWDWDDDDDFWTWTWGWDDDPPKTWTWIWIAGPVRDIDTPDIDMDPGDIDTDPPDDDD

Solvent-accessible surface area (backbone atoms only — not comparable to full-atom values): 20548 Å² total; per-residue (Å²): 87,53,45,64,45,98,90,33,50,72,44,79,54,90,83,63,56,92,92,62,62,42,35,43,61,33,41,44,58,75,49,76,48,41,74,56,74,60,75,98,69,80,92,72,61,87,96,61,79,87,86,71,79,89,60,55,66,60,35,36,35,40,40,40,36,32,34,92,46,38,72,40,41,45,55,88,87,60,55,70,70,65,53,60,69,44,85,81,53,43,56,65,86,92,44,72,63,52,55,32,64,48,79,40,73,46,54,104,85,42,73,94,43,43,66,56,50,51,43,48,44,65,53,38,36,45,57,36,42,52,71,50,42,67,82,48,40,74,42,52,35,48,59,82,52,73,50,72,69,63,73,61,88,36,46,86,48,76,88,53,49,36,63,53,64,36,77,95,36,60,69,34,49,67,48,70,40,76,96,71,77,38,78,34,73,33,49,38,53,79,84,40,92,53,73,91,44,36,67,25,25,53,8,50,53,58,57,28,48,77,70,72,68,60,63,81,45,46,99,84,69,46,67,76,68,96,58,63,85,53,75,85,90,46,89,54,70,84,73,81,69,78,83,73,80,81,76,78,86,79,90,76,86,91,76,87,84,83,84,82,87,81,91,69,100,62,81,66,75,55,78,51,80,49,87,66,69,97,70,37,50,40,44,42,45,40,45,46,57,104,82,46,37,43,36,41,31,39,37,38,39,90,84,76,50,75,43,82,76,44,77,49,46,62,92,52,83,72,59,81,57,81,77,76,72,88,128

Sequence (327 aa):
MVQFKLDGTWTILDTLLEGEKPIVFITHDESTFNVNDDKRRIWKEEGKQPLRAKSRGKEIMVSGFLTPGGRLKVPDTIPDEELLQDHMWPKRGSIPIRDAMEFLEYGKNNYWTRDKMVHHMMQIALPIFQVAFPGCQALFAFNNASNHSCYAPNALLASKMNQGPGGGQPLMRDGFIHSKHRLQSMVYPENHSNNELRGKAKGLEQVLKERGLWKKCRSNGFPFLLKCPTSNNRLGRIVSTPLMASEKPFPVPSILFRQLLFIGTFLPACVSLMHIGLDSTMAQQSFANGFTKVTAMLRTKQNGSVTLLYLRSFNLRVFLCLFLRIW

Nearest PDB structures (foldseek):
  4u7b-assembly2_G-2  TM=5.463E-01  e=1.563E-02  Drosophila mauritiana
  2y8q-assembly1_B  TM=5.109E-01  e=3.447E+00  Homo sapiens
  7jta-assembly1_A  TM=4.513E-01  e=3.255E+00  Clostridia bacterium
  3hg0-assembly1_A  TM=3.144E-01  e=6.865E+00  Lactococcus phage TP901-1
  2f0c-assembly1_C  TM=2.927E-01  e=5.456E+00  Lactococcus phage TP901-1

Organism: NCBI:txid1336337

Secondary structure (DSSP, 8-state):
-PEEPTTS-EE--TTPPTTPPPEEEEEEEEEEEETT---S-----TT--PPPPSS--SEEEEEEEEETTEE-B--TTS-HHHHTTSTTS-EETTEEP-BSEEEEEEBTTB---HHHHHHIIIIIIHHHHHHHSTT-EEEEEE---TTTTPPPTT---GGG--SSSSTT---PPPEEEGGGTEEE-SB--TT-SSGGGTTPBPPHHHHHHHHT---SB-TTS-B--SSPPPSTT-------------PPPPP-------------SSPPPEEEEEE-STTEEEEEEEEEETT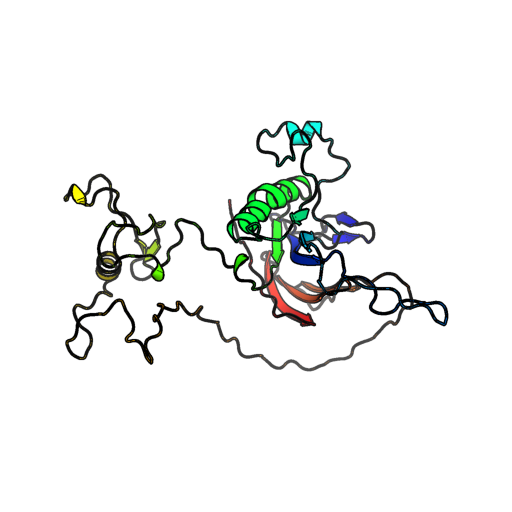EEEEEEEEEETTS-EEEEEEEEESS--EE-------

Mean predicted aligned error: 15.86 Å